Protein AF-A0A8S2DZT8-F1 (afdb_monomer_lite)

InterPro domains:
  IPR007855 RNA-dependent RNA polymerase [PTHR23079] (99-211)
  IPR057596 RDRP, core domain [PF05183] (91-211)

Secondary structure (DSSP, 8-state):
------STTSSSTTS-HHHHHHHHHHHHHTGGGEEE-TT--EEE--GGG--S--S------------------HHHHHHHHHHHHHS-HHHHHHHHHHHHHHHHHHHH-PPPPTTT-EEEEEEE-TT--PPTTEEEEEEEETTEEEEEE--EEEEEE-SS--SGGGSEEEEE---GGGTT--SEEEEP--SSS-HHHHTTT--SSS-EEEE-

Foldseek 3Di:
DDDDDPDPPPPPVPPDPPVVVVVVVVVVVQPVQWDADPVRDTDGDDPVNCPDDDPDDPDDCPDDPDPPPPPPVVVVVVVCVVVVVVDDPVVVVVVVVVVVVVVVVVVPDDDDDPVFKDKAAEDEDPPLPDDPLEKWAWEDDPVDPDIDTDFAWKWKAFPPDDDPQLIDTGGHDDDPVCSVDYRHMYWHPDDPDTVCCSNVHHDRPGGMMMMD

pLDDT: mean 70.55, std 22.96, range [21.34, 97.0]

Structure (mmCIF, N/CA/C/O backbone):
data_AF-A0A8S2DZT8-F1
#
_entry.id   AF-A0A8S2DZT8-F1
#
loop_
_atom_site.group_PDB
_atom_site.id
_atom_site.type_symbol
_atom_site.label_atom_id
_atom_site.label_alt_id
_atom_site.label_comp_id
_atom_site.label_asym_id
_atom_site.label_entity_id
_atom_site.label_seq_id
_atom_site.pdbx_PDB_ins_code
_atom_site.Cartn_x
_atom_site.Cartn_y
_atom_site.Cartn_z
_atom_site.occupancy
_atom_site.B_iso_or_equiv
_atom_site.auth_seq_id
_atom_site.auth_comp_id
_atom_site.auth_asym_id
_atom_site.auth_atom_id
_atom_site.pdbx_PDB_model_num
ATOM 1 N N . MET A 1 1 ? 64.048 16.486 -54.495 1.00 25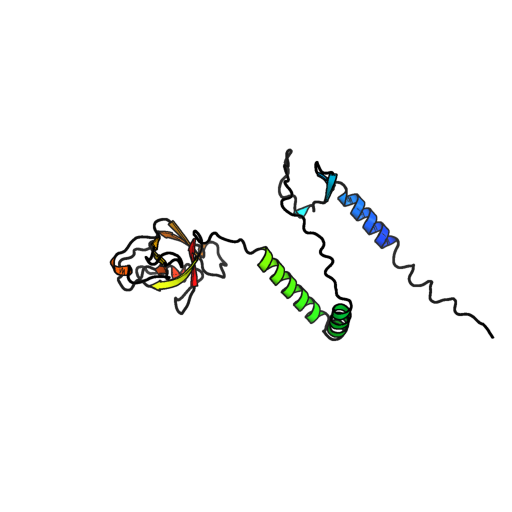.98 1 MET A N 1
ATOM 2 C CA . MET A 1 1 ? 63.543 15.126 -54.764 1.00 25.98 1 MET A CA 1
ATOM 3 C C . MET A 1 1 ? 62.111 15.101 -54.254 1.00 25.98 1 MET A C 1
ATOM 5 O O . MET A 1 1 ? 61.908 15.041 -53.052 1.00 25.98 1 MET A O 1
ATOM 9 N N . THR A 1 2 ? 61.147 15.298 -55.152 1.00 24.16 2 THR A N 1
ATOM 10 C CA . THR A 1 2 ? 59.716 15.389 -54.830 1.00 24.16 2 THR A CA 1
ATOM 11 C C . THR A 1 2 ? 58.997 14.380 -55.716 1.00 24.16 2 THR A C 1
ATOM 13 O O . THR A 1 2 ? 58.930 14.583 -56.922 1.00 24.16 2 THR A O 1
ATOM 16 N N . LEU A 1 3 ? 58.520 13.284 -55.126 1.00 21.34 3 LEU A N 1
ATOM 17 C CA . LEU A 1 3 ? 57.632 12.281 -55.726 1.00 21.34 3 LEU A CA 1
ATOM 18 C C . LEU A 1 3 ? 56.671 11.844 -54.606 1.00 21.34 3 LEU A C 1
ATOM 20 O O . LEU A 1 3 ? 57.117 11.452 -53.534 1.00 21.34 3 LEU A O 1
ATOM 24 N N . CYS A 1 4 ? 55.403 12.251 -54.702 1.00 25.92 4 CYS A N 1
ATOM 25 C CA . CYS A 1 4 ? 54.263 11.465 -55.203 1.00 25.92 4 CYS A CA 1
ATOM 26 C C . CYS A 1 4 ? 53.712 10.452 -54.183 1.00 25.92 4 CYS A C 1
ATOM 28 O O . CYS A 1 4 ? 54.222 9.348 -54.056 1.00 25.92 4 CYS A O 1
ATOM 30 N N . PHE A 1 5 ? 52.603 10.823 -53.535 1.00 24.86 5 PHE A N 1
ATOM 31 C CA . PHE A 1 5 ? 51.614 9.887 -52.993 1.00 24.86 5 PHE A CA 1
ATOM 32 C C . PHE A 1 5 ? 50.216 10.337 -53.447 1.00 24.86 5 PHE A C 1
ATOM 34 O O . PHE A 1 5 ? 49.476 10.990 -52.717 1.00 24.86 5 PHE A O 1
ATOM 41 N N . THR A 1 6 ? 49.867 10.015 -54.692 1.00 36.34 6 THR A N 1
ATOM 42 C CA . THR A 1 6 ? 48.474 9.847 -55.123 1.00 36.34 6 THR A CA 1
ATOM 43 C C . THR A 1 6 ? 48.200 8.352 -55.071 1.00 36.34 6 THR A C 1
ATOM 45 O O . THR A 1 6 ? 48.919 7.632 -55.747 1.00 36.34 6 THR A O 1
ATOM 48 N N . ASP A 1 7 ? 47.262 7.905 -54.221 1.00 31.22 7 ASP A N 1
ATOM 49 C CA . ASP A 1 7 ? 46.384 6.733 -54.470 1.00 31.22 7 ASP A CA 1
ATOM 50 C C . ASP A 1 7 ? 45.495 6.325 -53.274 1.00 31.22 7 ASP A C 1
ATOM 52 O O . ASP A 1 7 ? 44.594 5.505 -53.424 1.00 31.22 7 ASP A O 1
ATOM 56 N N . SER A 1 8 ? 45.623 6.942 -52.096 1.00 32.19 8 SER A N 1
ATOM 57 C CA . SER A 1 8 ? 44.814 6.573 -50.916 1.00 32.19 8 SER A CA 1
ATOM 58 C C . SER A 1 8 ? 43.499 7.353 -50.730 1.00 32.19 8 SER A C 1
ATOM 60 O O . SER A 1 8 ? 42.707 7.007 -49.858 1.00 32.19 8 SER A O 1
ATOM 62 N N . LEU A 1 9 ? 43.202 8.360 -51.564 1.00 31.86 9 LEU A N 1
ATOM 63 C CA . LEU A 1 9 ? 41.979 9.181 -51.446 1.00 31.86 9 LEU A CA 1
ATOM 64 C C . LEU A 1 9 ? 40.778 8.700 -52.286 1.00 31.86 9 LEU A C 1
ATOM 66 O O . LEU A 1 9 ? 39.716 9.310 -52.218 1.00 31.86 9 LEU A O 1
ATOM 70 N N . ARG A 1 10 ? 40.893 7.600 -53.044 1.00 32.50 10 ARG A N 1
ATOM 71 C CA . ARG A 1 10 ? 39.788 7.080 -53.884 1.00 32.50 10 ARG A CA 1
ATOM 72 C C . ARG A 1 10 ? 38.934 5.976 -53.247 1.00 32.50 10 ARG A C 1
ATOM 74 O O . ARG A 1 10 ? 37.922 5.605 -53.827 1.00 32.50 10 ARG A O 1
ATOM 81 N N . ALA A 1 11 ? 39.291 5.470 -52.065 1.00 34.62 11 ALA A N 1
ATOM 82 C CA . ALA A 1 11 ? 38.579 4.352 -51.430 1.00 34.62 11 ALA A CA 1
ATOM 83 C C . ALA A 1 11 ? 37.552 4.763 -50.351 1.00 34.62 11 ALA A C 1
ATOM 85 O O . ALA A 1 11 ? 36.823 3.910 -49.856 1.00 34.62 11 ALA A O 1
ATOM 86 N N . ILE A 1 12 ? 37.475 6.049 -49.979 1.00 34.34 12 ILE A N 1
ATOM 87 C CA . ILE A 1 12 ? 36.516 6.545 -48.967 1.00 34.34 12 ILE A CA 1
ATOM 88 C C . ILE A 1 12 ? 35.232 7.092 -49.620 1.00 34.34 12 ILE A C 1
ATOM 90 O O . ILE A 1 12 ? 34.179 7.122 -48.991 1.00 34.34 12 ILE A O 1
ATOM 94 N N . THR A 1 13 ? 35.273 7.461 -50.902 1.00 37.34 13 THR A N 1
ATOM 95 C CA . THR A 1 13 ? 34.139 8.071 -51.620 1.00 37.34 13 THR A CA 1
ATOM 96 C C . THR A 1 13 ? 33.161 7.076 -52.248 1.00 37.34 13 THR A C 1
ATOM 98 O O . THR A 1 13 ? 32.128 7.490 -52.758 1.00 37.34 13 THR A O 1
ATOM 101 N N . THR A 1 14 ? 33.420 5.770 -52.175 1.00 41.81 14 THR A N 1
ATOM 102 C CA . THR A 1 14 ? 32.516 4.713 -52.675 1.00 41.81 14 THR A CA 1
ATOM 103 C C . THR A 1 14 ? 31.662 4.071 -51.580 1.00 41.81 14 THR A C 1
ATOM 105 O O . THR A 1 14 ? 30.976 3.077 -51.824 1.00 41.81 14 THR A O 1
ATOM 108 N N . ALA A 1 15 ? 31.621 4.661 -50.379 1.00 38.09 15 ALA A N 1
ATOM 109 C CA . ALA A 1 15 ? 30.577 4.386 -49.395 1.00 38.09 15 ALA A CA 1
ATOM 110 C C . ALA A 1 15 ? 29.258 5.079 -49.807 1.00 38.09 15 ALA A C 1
ATOM 112 O O . ALA A 1 15 ? 28.792 6.017 -49.170 1.00 38.09 15 ALA A O 1
ATOM 113 N N . LYS A 1 16 ? 28.687 4.526 -50.885 1.00 49.53 16 LYS A N 1
ATOM 114 C CA . LYS A 1 16 ? 27.264 4.328 -51.186 1.00 49.53 16 LYS A CA 1
ATOM 115 C C . LYS A 1 16 ? 26.383 5.563 -51.397 1.00 49.53 16 LYS A C 1
ATOM 117 O O . LYS A 1 16 ? 25.562 5.915 -50.551 1.00 49.53 16 LYS A O 1
ATOM 122 N N . GLU A 1 17 ? 26.395 6.050 -52.633 1.00 53.09 17 GLU A N 1
ATOM 123 C CA . GLU A 1 17 ? 25.240 6.715 -53.261 1.00 53.09 17 GLU A CA 1
ATOM 124 C C . GLU A 1 17 ? 23.932 5.929 -53.022 1.00 53.09 17 GLU A C 1
ATOM 126 O O . GLU A 1 17 ? 22.906 6.532 -52.745 1.00 53.09 17 GLU A O 1
ATOM 131 N N . ASP A 1 18 ? 23.982 4.592 -52.955 1.00 47.31 18 ASP A N 1
ATOM 132 C CA . ASP A 1 18 ? 22.841 3.733 -52.588 1.00 47.31 18 ASP A CA 1
ATOM 133 C C . ASP A 1 18 ? 22.281 3.967 -51.170 1.00 47.31 18 ASP A C 1
ATOM 135 O O . ASP A 1 18 ? 21.095 3.738 -50.922 1.00 47.31 18 ASP A O 1
ATOM 139 N N . GLU A 1 19 ? 23.111 4.364 -50.197 1.00 48.12 19 GLU A N 1
ATOM 140 C CA . GLU A 1 19 ? 22.639 4.690 -48.843 1.00 48.12 19 GLU A CA 1
ATOM 141 C C . GLU A 1 19 ? 22.051 6.099 -48.784 1.00 48.12 19 GLU A C 1
ATOM 143 O O . GLU A 1 19 ? 21.048 6.297 -48.100 1.00 48.12 19 GLU A O 1
ATOM 148 N N . LEU A 1 20 ? 22.594 7.038 -49.562 1.00 52.03 20 LEU A N 1
ATOM 149 C CA . LEU A 1 20 ? 22.006 8.365 -49.757 1.00 52.03 20 LEU A CA 1
ATOM 150 C C . LEU A 1 20 ? 20.657 8.272 -50.481 1.00 52.03 20 LEU A C 1
ATOM 152 O O . LEU A 1 20 ? 19.684 8.857 -50.015 1.00 52.03 20 LEU A O 1
ATOM 156 N N . GLN A 1 21 ? 20.557 7.437 -51.517 1.00 53.72 21 GLN A N 1
ATOM 157 C CA . GLN A 1 21 ? 19.310 7.162 -52.231 1.00 53.72 21 GLN A CA 1
ATOM 158 C C . GLN A 1 21 ? 18.257 6.553 -51.295 1.00 53.72 21 GLN A C 1
ATOM 160 O O . GLN A 1 21 ? 17.109 6.985 -51.278 1.00 53.72 21 GLN A O 1
ATOM 165 N N . LYS A 1 22 ? 18.654 5.609 -50.427 1.00 53.03 22 LYS A N 1
ATOM 166 C CA . LYS A 1 22 ? 17.765 5.059 -49.388 1.00 53.03 22 LYS A CA 1
ATOM 167 C C . LYS A 1 22 ? 17.331 6.108 -48.373 1.00 53.03 22 LYS A C 1
ATOM 169 O O . LYS A 1 22 ? 16.192 6.056 -47.916 1.00 53.03 22 LYS A O 1
ATOM 174 N N . ILE A 1 23 ? 18.214 7.028 -47.986 1.00 51.72 23 ILE A N 1
ATOM 175 C CA . ILE A 1 23 ? 17.868 8.140 -47.096 1.00 51.72 23 ILE A CA 1
ATOM 176 C C . ILE A 1 23 ? 16.850 9.053 -47.782 1.00 51.72 23 ILE A C 1
ATOM 178 O O . ILE A 1 23 ? 15.857 9.395 -47.144 1.00 51.72 23 ILE A O 1
ATOM 182 N N . ASP A 1 24 ? 17.028 9.375 -49.060 1.00 56.09 24 ASP A N 1
ATOM 183 C CA . ASP A 1 24 ? 16.093 10.199 -49.832 1.00 56.09 24 ASP A CA 1
ATOM 184 C C . ASP A 1 24 ? 14.743 9.505 -50.052 1.00 56.09 24 ASP A C 1
ATOM 186 O O . ASP A 1 24 ? 13.692 10.119 -49.863 1.00 56.09 24 ASP A O 1
ATOM 190 N N . ASP A 1 25 ? 14.736 8.204 -50.338 1.00 58.66 25 ASP A N 1
ATOM 191 C CA . ASP A 1 25 ? 13.517 7.399 -50.457 1.00 58.66 25 ASP A CA 1
ATOM 192 C C . ASP A 1 25 ? 12.759 7.323 -49.128 1.00 58.66 25 ASP A C 1
ATOM 194 O O . ASP A 1 25 ? 11.532 7.460 -49.077 1.00 58.66 25 ASP A O 1
ATOM 198 N N . ILE A 1 26 ? 13.490 7.159 -48.022 1.00 54.25 26 ILE A N 1
ATOM 199 C CA . ILE A 1 26 ? 12.948 7.250 -46.667 1.00 54.25 26 ILE A CA 1
ATOM 200 C C . ILE A 1 26 ? 12.364 8.653 -46.467 1.00 54.25 26 ILE A C 1
ATOM 202 O O . ILE A 1 26 ? 11.184 8.775 -46.141 1.00 54.25 26 ILE A O 1
ATOM 206 N N . GLN A 1 27 ? 13.123 9.721 -46.712 1.00 54.56 27 GLN A N 1
ATOM 207 C CA . GLN A 1 27 ? 12.651 11.097 -46.538 1.00 54.56 27 GLN A CA 1
ATOM 208 C C . GLN A 1 27 ? 11.391 11.401 -47.362 1.00 54.56 27 GLN A C 1
ATOM 210 O O . GLN A 1 27 ? 10.469 12.035 -46.844 1.00 54.56 27 GLN A O 1
ATOM 215 N N . ASN A 1 28 ? 11.305 10.895 -48.592 1.00 59.53 28 ASN A N 1
ATOM 216 C CA . ASN A 1 28 ? 10.132 11.018 -49.452 1.00 59.53 28 ASN A CA 1
ATOM 217 C C . ASN A 1 28 ? 8.938 10.213 -48.919 1.00 59.53 28 ASN A C 1
ATOM 219 O O . ASN A 1 28 ? 7.822 10.733 -48.876 1.00 59.53 28 ASN A O 1
ATOM 223 N N . LYS A 1 29 ? 9.159 8.994 -48.408 1.00 58.66 29 LYS A N 1
ATOM 224 C CA . LYS A 1 29 ? 8.120 8.162 -47.773 1.00 58.66 29 LYS A CA 1
ATOM 225 C C . LYS A 1 29 ? 7.507 8.819 -46.532 1.00 58.66 29 LYS A C 1
ATOM 227 O O . LYS A 1 29 ? 6.314 8.647 -46.275 1.00 58.66 29 LYS A O 1
ATOM 232 N N . TRP A 1 30 ? 8.300 9.569 -45.765 1.00 47.62 30 TRP A N 1
ATOM 233 C CA . TRP A 1 30 ? 7.844 10.229 -44.536 1.00 47.62 30 TRP A CA 1
ATOM 234 C C . TRP A 1 30 ? 7.263 11.638 -44.750 1.00 47.62 30 TRP A C 1
ATOM 236 O O . TRP A 1 30 ? 6.783 12.226 -43.781 1.00 47.62 30 TRP A O 1
ATOM 246 N N . ARG A 1 31 ? 7.234 12.175 -45.984 1.00 58.16 31 ARG A N 1
ATOM 247 C CA . ARG A 1 31 ? 6.651 13.507 -46.272 1.00 58.16 31 ARG A CA 1
ATOM 248 C C . ARG A 1 31 ? 5.190 13.635 -45.844 1.00 58.16 31 ARG A C 1
ATOM 250 O O . ARG A 1 31 ? 4.818 14.674 -45.319 1.00 58.16 31 ARG A O 1
ATOM 257 N N . LYS A 1 32 ? 4.392 12.574 -45.994 1.00 52.97 32 LYS A N 1
ATOM 258 C CA . LYS A 1 32 ? 2.970 12.546 -45.596 1.00 52.97 32 LYS A CA 1
ATOM 259 C C . LYS A 1 32 ? 2.717 12.643 -44.084 1.00 52.97 32 LYS A C 1
ATOM 261 O O . LYS A 1 32 ? 1.568 12.719 -43.675 1.00 52.97 32 LYS A O 1
ATOM 266 N N . TYR A 1 33 ? 3.769 12.594 -43.265 1.00 52.66 33 TYR A N 1
ATOM 267 C CA . TYR A 1 33 ? 3.682 12.713 -41.807 1.00 52.66 33 TYR A CA 1
ATOM 268 C C . TYR A 1 33 ? 4.350 13.986 -41.278 1.00 52.66 33 TYR A C 1
ATOM 270 O O . TYR A 1 33 ? 4.666 14.061 -40.089 1.00 52.66 33 TYR A O 1
ATOM 278 N N . ARG A 1 34 ? 4.626 14.952 -42.164 1.00 56.12 34 ARG A N 1
ATOM 279 C CA . ARG A 1 34 ? 5.077 16.291 -41.790 1.00 56.12 34 ARG A CA 1
ATOM 280 C C . ARG A 1 34 ? 3.899 17.244 -41.858 1.00 56.12 34 ARG A C 1
ATOM 282 O O . ARG A 1 34 ? 3.311 17.409 -42.922 1.00 56.12 34 ARG A O 1
ATOM 289 N N . PHE A 1 35 ? 3.615 17.887 -40.740 1.00 61.34 35 PHE A N 1
ATOM 290 C CA . PHE A 1 35 ? 2.619 18.941 -40.640 1.00 61.34 35 PHE A CA 1
ATOM 291 C C . PHE A 1 35 ? 3.303 20.187 -40.093 1.00 61.34 35 PHE A C 1
ATOM 293 O O . PHE A 1 35 ? 4.275 20.090 -39.341 1.00 61.34 35 PHE A O 1
ATOM 300 N N . THR A 1 36 ? 2.840 21.352 -40.516 1.00 54.81 36 THR A N 1
ATOM 301 C CA . THR A 1 36 ? 3.247 22.627 -39.931 1.00 54.81 36 THR A CA 1
ATOM 302 C C . THR A 1 36 ? 2.164 23.064 -38.970 1.00 54.81 36 THR A C 1
ATOM 304 O O . THR A 1 36 ? 1.007 23.144 -39.373 1.00 54.81 36 THR A O 1
ATOM 307 N N . ASP A 1 37 ? 2.551 23.313 -37.725 1.00 57.22 37 ASP A N 1
ATOM 308 C CA . ASP A 1 37 ? 1.687 23.971 -36.745 1.00 57.22 37 ASP A CA 1
ATOM 309 C C . ASP A 1 37 ? 1.387 25.423 -37.170 1.00 57.22 37 ASP A C 1
ATOM 311 O O . ASP A 1 37 ? 2.081 25.967 -38.038 1.00 57.22 37 ASP A O 1
ATOM 315 N N . ASP A 1 38 ? 0.416 26.075 -36.531 1.00 51.22 38 ASP A N 1
ATOM 316 C CA . ASP A 1 38 ? 0.035 27.473 -36.791 1.00 51.22 38 ASP A CA 1
ATOM 317 C C . ASP A 1 38 ? 1.219 28.446 -36.609 1.00 51.22 38 ASP A C 1
ATOM 319 O O . ASP A 1 38 ? 1.315 29.474 -37.281 1.00 51.22 38 ASP A O 1
ATOM 323 N N . ASN A 1 39 ? 2.198 28.066 -35.780 1.00 54.59 39 ASN A N 1
ATOM 324 C CA . ASN A 1 39 ? 3.467 28.775 -35.572 1.00 54.59 39 ASN A CA 1
ATOM 325 C C . ASN A 1 39 ? 4.591 28.372 -36.561 1.00 54.59 39 ASN A C 1
ATOM 327 O O . ASN A 1 39 ? 5.765 28.652 -36.324 1.00 54.59 39 ASN A O 1
ATOM 331 N N . GLN A 1 40 ? 4.259 27.689 -37.664 1.00 55.12 40 GLN A N 1
ATOM 332 C CA . GLN A 1 40 ? 5.173 27.206 -38.717 1.00 55.12 40 GLN A CA 1
ATOM 333 C C . GLN A 1 40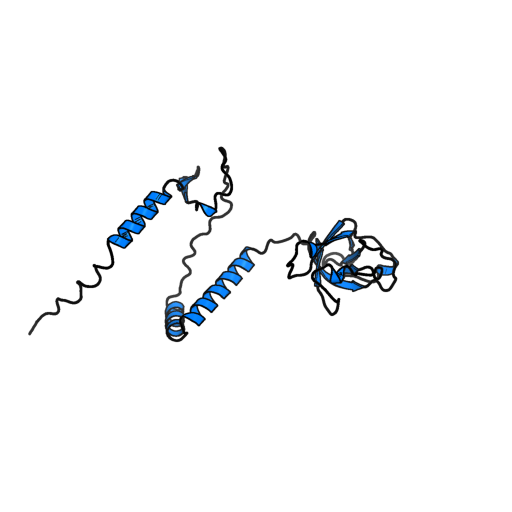 ? 6.269 26.225 -38.259 1.00 55.12 40 GLN A C 1
ATOM 335 O O . GLN A 1 40 ? 7.260 26.000 -38.962 1.00 55.12 40 GLN A O 1
ATOM 340 N N . HIS A 1 41 ? 6.105 25.580 -37.105 1.00 53.44 41 HIS A N 1
ATOM 341 C CA . HIS A 1 41 ? 7.021 24.532 -36.669 1.00 53.44 41 HIS A CA 1
ATOM 342 C C . HIS A 1 41 ? 6.770 23.234 -37.441 1.00 53.44 41 HIS A C 1
ATOM 344 O O . HIS A 1 41 ? 5.645 22.746 -37.516 1.00 53.44 41 HIS A O 1
ATOM 350 N N . LEU A 1 42 ? 7.833 22.662 -38.016 1.00 51.94 42 LEU A N 1
ATOM 351 C CA . LEU A 1 42 ? 7.758 21.411 -38.766 1.00 51.94 42 LEU A CA 1
ATOM 352 C C . LEU A 1 42 ? 7.666 20.223 -37.794 1.00 51.94 42 LEU A C 1
ATOM 354 O O . LEU A 1 42 ? 8.662 19.820 -37.191 1.00 51.94 42 LEU A O 1
ATOM 358 N N . ILE A 1 43 ? 6.476 19.645 -37.661 1.00 57.59 43 ILE A N 1
ATOM 359 C CA . ILE A 1 43 ? 6.197 18.497 -36.799 1.00 57.59 43 ILE A CA 1
ATOM 360 C C . ILE A 1 43 ? 6.223 17.229 -37.651 1.00 57.59 43 ILE A C 1
ATOM 362 O O . ILE A 1 43 ? 5.463 17.095 -38.607 1.00 57.59 43 ILE A O 1
ATOM 366 N N . GLN A 1 44 ? 7.096 16.279 -37.305 1.00 60.16 44 GLN A N 1
ATOM 367 C CA . GLN A 1 44 ? 7.169 14.972 -37.963 1.00 60.16 44 GLN A CA 1
ATOM 368 C C . GLN A 1 44 ? 6.662 13.867 -37.029 1.00 60.16 44 GLN A C 1
ATOM 370 O O . GLN A 1 44 ? 7.293 13.567 -36.015 1.00 60.16 44 GLN A O 1
ATOM 375 N N . VAL A 1 45 ? 5.561 13.214 -37.402 1.00 55.56 45 VAL A N 1
ATOM 376 C CA . VAL A 1 45 ? 4.948 12.125 -36.623 1.00 55.56 45 VAL A CA 1
ATOM 377 C C . VAL A 1 45 ? 5.396 10.762 -37.166 1.00 55.56 45 VAL A C 1
ATOM 379 O O . VAL A 1 45 ? 5.486 10.555 -38.376 1.00 55.56 45 VAL A O 1
ATOM 382 N N . ARG A 1 46 ? 5.703 9.791 -36.293 1.00 50.34 46 ARG A N 1
ATOM 383 C CA . ARG A 1 46 ? 5.959 8.402 -36.725 1.00 50.34 46 ARG A CA 1
ATOM 384 C C . ARG A 1 46 ? 4.644 7.643 -36.865 1.00 50.34 46 ARG A C 1
ATOM 386 O O . ARG A 1 46 ? 3.758 7.788 -36.036 1.00 50.34 46 ARG A O 1
ATOM 393 N N . GLN A 1 47 ? 4.551 6.739 -37.838 1.00 50.12 47 GLN A N 1
ATOM 394 C CA . GLN A 1 47 ? 3.338 5.952 -38.096 1.00 50.12 47 GLN A CA 1
ATOM 395 C C . GLN A 1 47 ? 2.852 5.170 -36.859 1.00 50.12 47 GLN A C 1
ATOM 397 O O . GLN A 1 47 ? 1.656 5.062 -36.640 1.00 50.12 47 GLN A O 1
ATOM 402 N N . SER A 1 48 ? 3.762 4.698 -36.001 1.00 50.12 48 SER A N 1
ATOM 403 C CA . SER A 1 48 ? 3.421 4.010 -34.746 1.00 50.12 48 SER A CA 1
ATOM 404 C C . SER A 1 48 ? 2.838 4.920 -33.653 1.00 50.12 48 SER A C 1
ATOM 406 O O . SER A 1 48 ? 2.369 4.421 -32.636 1.00 50.12 48 SER A O 1
ATOM 408 N N . GLN A 1 49 ? 2.939 6.244 -33.804 1.00 51.56 49 GLN A N 1
ATOM 409 C CA . GLN A 1 49 ? 2.367 7.230 -32.879 1.00 51.56 49 GLN A CA 1
ATOM 410 C C . GLN A 1 49 ? 0.932 7.612 -33.263 1.00 51.56 49 GLN A C 1
ATOM 412 O O . GLN A 1 49 ? 0.221 8.180 -32.438 1.00 51.56 49 GLN A O 1
ATOM 417 N N . VAL A 1 50 ? 0.489 7.262 -34.475 1.00 57.44 50 VAL A N 1
ATOM 418 C CA . VAL A 1 50 ? -0.897 7.432 -34.918 1.00 57.44 50 VAL A CA 1
ATOM 419 C C . VAL A 1 50 ? -1.711 6.276 -34.345 1.00 57.44 50 VAL A C 1
ATOM 421 O O . VAL A 1 50 ? -1.674 5.161 -34.858 1.00 57.44 50 VAL A O 1
ATOM 424 N N . LYS A 1 51 ? -2.385 6.523 -33.218 1.00 48.28 51 LYS A N 1
ATOM 425 C CA . LYS A 1 51 ? -3.184 5.503 -32.519 1.00 48.28 51 LYS A CA 1
ATOM 426 C C . LYS A 1 51 ? -4.632 5.417 -33.018 1.00 48.28 51 LYS A C 1
ATOM 428 O O . LYS A 1 51 ? -5.270 4.397 -32.791 1.00 48.28 51 LYS A O 1
ATOM 433 N N . PHE A 1 52 ? -5.140 6.459 -33.677 1.00 45.06 52 PHE A N 1
ATOM 434 C CA . PHE A 1 52 ? -6.496 6.534 -34.230 1.00 45.06 52 PHE A CA 1
ATOM 435 C C . PHE A 1 52 ? -6.558 7.563 -35.371 1.00 45.06 52 PHE A C 1
ATOM 437 O O . PHE A 1 52 ? -5.787 8.526 -35.369 1.00 45.06 52 PHE A O 1
ATOM 444 N N . GLU A 1 53 ? -7.464 7.359 -36.331 1.00 50.00 53 GLU A N 1
ATOM 445 C CA . GLU A 1 53 ? -7.752 8.283 -37.440 1.00 50.00 53 GLU A CA 1
ATOM 446 C C . GLU A 1 53 ? -8.877 9.252 -37.025 1.00 50.00 53 GLU A C 1
ATOM 448 O O . GLU A 1 53 ? -9.953 8.817 -36.624 1.00 50.00 53 GLU A O 1
ATOM 453 N N . SER A 1 54 ? -8.622 10.561 -37.075 1.00 44.28 54 SER A N 1
ATOM 454 C CA . SER A 1 54 ? -9.568 11.635 -36.732 1.00 44.28 54 SER A CA 1
ATOM 455 C C . SER A 1 54 ? -9.501 12.743 -37.786 1.00 44.28 54 SER A C 1
ATOM 457 O O . SER A 1 54 ? -8.447 12.987 -38.367 1.00 44.28 54 SER A O 1
ATOM 459 N N . THR A 1 55 ? -10.617 13.428 -38.042 1.00 40.12 55 THR A N 1
ATOM 460 C CA . THR A 1 55 ? -10.673 14.601 -38.938 1.00 40.12 55 THR A CA 1
ATOM 461 C C . THR A 1 55 ? -10.265 15.903 -38.248 1.00 40.12 55 THR A C 1
ATOM 463 O O . THR A 1 55 ? -9.999 16.883 -38.935 1.00 40.12 55 THR A O 1
ATOM 466 N N . HIS A 1 56 ? -10.199 15.911 -36.913 1.00 39.53 56 HIS A N 1
ATOM 467 C CA . HIS A 1 56 ? -9.786 17.051 -36.097 1.00 39.53 56 HIS A CA 1
ATOM 468 C C . HIS A 1 56 ? -8.704 16.587 -35.118 1.00 39.53 56 HIS A C 1
ATOM 470 O O . HIS A 1 56 ? -8.950 15.732 -34.261 1.00 39.53 56 HIS A O 1
ATOM 476 N N . TYR A 1 57 ? -7.495 17.119 -35.276 1.00 43.88 57 TYR A N 1
ATOM 477 C CA . TYR A 1 57 ? -6.408 16.955 -34.318 1.00 43.88 57 TYR A CA 1
ATOM 478 C C . TYR A 1 57 ? -6.017 18.344 -33.823 1.00 43.88 57 TYR A C 1
ATOM 480 O O . TYR A 1 57 ? -5.221 19.013 -34.473 1.00 43.88 57 TYR A O 1
ATOM 488 N N . ASP A 1 58 ? -6.537 18.751 -32.668 1.00 39.88 58 ASP A N 1
ATOM 489 C CA . ASP A 1 58 ? -5.919 19.834 -31.905 1.00 39.88 58 ASP A CA 1
ATOM 490 C C . ASP A 1 58 ? -4.768 19.211 -31.107 1.00 39.88 58 ASP A C 1
ATOM 492 O O . ASP A 1 58 ? -4.954 18.590 -30.058 1.00 39.88 58 ASP A O 1
ATOM 496 N N . LEU A 1 59 ? -3.570 19.257 -31.690 1.00 45.41 59 LEU A N 1
ATOM 497 C CA . LEU A 1 59 ? -2.334 18.786 -31.072 1.00 45.41 59 LEU A CA 1
ATOM 498 C C . LEU A 1 59 ? -1.610 19.980 -30.454 1.00 45.41 59 LEU A C 1
ATOM 500 O O . LEU A 1 59 ? -0.796 20.625 -31.104 1.00 45.41 59 LEU A O 1
ATOM 504 N N . GLU A 1 60 ? -1.873 20.245 -29.178 1.00 39.56 60 GLU A N 1
ATOM 505 C CA . GLU A 1 60 ? -1.093 21.223 -28.425 1.00 39.56 60 GLU A CA 1
ATOM 506 C C . GLU A 1 60 ? 0.260 20.606 -28.037 1.00 39.56 60 GLU A C 1
ATOM 508 O O . GLU A 1 60 ? 0.347 19.638 -27.268 1.00 39.56 60 GLU A O 1
ATOM 513 N N . VAL A 1 61 ? 1.347 21.130 -28.608 1.00 45.72 61 VAL A N 1
ATOM 514 C CA . VAL A 1 61 ? 2.703 20.687 -28.268 1.00 45.72 61 VAL A CA 1
ATOM 515 C C . VAL A 1 61 ? 3.099 21.283 -26.917 1.00 45.72 61 VAL A C 1
ATOM 517 O O . VAL A 1 61 ? 3.684 22.358 -26.844 1.00 45.72 61 VAL A O 1
ATOM 520 N N . ASN A 1 62 ? 2.797 20.557 -25.837 1.00 38.94 62 ASN A N 1
ATOM 521 C CA . ASN A 1 62 ? 3.113 20.981 -24.466 1.00 38.94 62 ASN A CA 1
ATOM 522 C C . ASN A 1 62 ? 4.620 21.093 -24.178 1.00 38.94 62 ASN A C 1
ATOM 524 O O . ASN A 1 62 ? 5.026 21.863 -23.311 1.00 38.94 62 ASN A O 1
ATOM 528 N N . ASP A 1 63 ? 5.457 20.316 -24.872 1.00 35.84 63 ASP A N 1
ATOM 529 C CA . ASP A 1 63 ? 6.911 20.410 -24.752 1.00 35.84 63 ASP A CA 1
ATOM 530 C C . ASP A 1 63 ? 7.593 19.815 -25.991 1.00 35.84 63 ASP A C 1
ATOM 532 O O . ASP A 1 63 ? 7.151 18.808 -26.554 1.00 35.84 63 ASP A O 1
ATOM 536 N N . PHE A 1 64 ? 8.709 20.409 -26.403 1.00 42.41 64 PHE A N 1
ATOM 537 C CA . PHE A 1 64 ? 9.567 19.845 -27.435 1.00 42.41 64 PHE A CA 1
ATOM 538 C C . PHE A 1 64 ? 10.759 19.202 -26.744 1.00 42.41 64 PHE A C 1
ATOM 540 O O . PHE A 1 64 ? 11.513 19.862 -26.028 1.00 42.41 64 PHE A O 1
ATOM 547 N N . SER A 1 65 ? 11.027 17.928 -27.032 1.00 33.88 65 SER A N 1
ATOM 548 C CA . SER A 1 65 ? 12.330 17.357 -26.709 1.00 33.88 65 SER A CA 1
ATOM 549 C C . SER A 1 65 ? 13.387 18.062 -27.561 1.00 33.88 65 SER A C 1
ATOM 551 O O . SER A 1 65 ? 13.663 17.639 -28.686 1.00 33.88 65 SER A O 1
ATOM 553 N N . LYS A 1 66 ? 13.967 19.153 -27.045 1.00 34.38 66 LYS A N 1
ATOM 554 C CA . LYS A 1 66 ? 15.146 19.779 -27.644 1.00 34.38 66 LYS A CA 1
ATOM 555 C C . LYS A 1 66 ? 16.181 18.666 -27.819 1.00 34.38 66 LYS A C 1
ATOM 557 O O . LYS A 1 66 ? 16.429 17.940 -26.847 1.00 34.38 66 LYS A O 1
ATOM 562 N N . PRO A 1 67 ? 16.781 18.481 -29.009 1.00 33.06 67 PRO A N 1
ATOM 563 C CA . PRO A 1 67 ? 17.983 17.681 -29.102 1.00 33.06 67 PRO A CA 1
ATOM 564 C C . PRO A 1 67 ? 19.012 18.416 -28.254 1.00 33.06 67 PRO A C 1
ATOM 566 O O . PRO A 1 67 ? 19.639 19.378 -28.688 1.00 33.06 67 PRO A O 1
ATOM 569 N N . TYR A 1 68 ? 19.131 18.011 -26.993 1.00 30.95 68 TYR A N 1
ATOM 570 C CA . TYR A 1 68 ? 20.279 18.384 -26.210 1.00 30.95 68 TYR A CA 1
ATOM 571 C C . TYR A 1 68 ? 21.425 17.732 -26.968 1.00 30.95 68 TYR A C 1
ATOM 573 O O . TYR A 1 68 ? 21.565 16.505 -26.962 1.00 30.95 68 TYR A O 1
ATOM 581 N N . MET A 1 69 ? 22.193 18.556 -27.684 1.00 30.91 69 MET A N 1
ATOM 582 C CA . MET A 1 69 ? 23.589 18.274 -27.954 1.00 30.91 69 MET A CA 1
ATOM 583 C C . MET A 1 69 ? 24.184 18.098 -26.569 1.00 30.91 69 MET A C 1
ATOM 585 O O . MET A 1 69 ? 24.660 19.047 -25.950 1.00 30.91 69 MET A O 1
ATOM 589 N N . ALA A 1 70 ? 24.049 16.887 -26.026 1.00 35.72 70 ALA A N 1
ATOM 590 C CA . ALA A 1 70 ? 24.913 16.430 -24.982 1.00 35.72 70 ALA A CA 1
ATOM 591 C C . ALA A 1 70 ? 26.282 16.674 -25.585 1.00 35.72 70 ALA A C 1
ATOM 593 O O . ALA A 1 70 ? 26.694 15.985 -26.518 1.00 35.72 70 ALA A O 1
ATOM 594 N N . PHE A 1 71 ? 26.907 17.750 -25.114 1.00 36.12 71 PHE A N 1
ATOM 595 C CA . PHE A 1 71 ? 28.332 17.854 -24.977 1.00 36.12 71 PHE A CA 1
ATOM 596 C C . PHE A 1 71 ? 28.764 16.495 -24.418 1.00 36.12 71 PHE A C 1
ATOM 598 O O . PHE A 1 71 ? 28.840 16.266 -23.214 1.00 36.12 71 PHE A O 1
ATOM 605 N N . LEU A 1 72 ? 29.024 15.561 -25.329 1.00 35.94 72 LEU A N 1
ATOM 606 C CA . LEU A 1 72 ? 30.251 14.811 -25.313 1.00 35.94 72 LEU A CA 1
ATOM 607 C C . LEU A 1 72 ? 31.310 15.902 -25.225 1.00 35.94 72 LEU A C 1
ATOM 609 O O . LEU A 1 72 ? 31.775 16.433 -26.231 1.00 35.94 72 LEU A O 1
ATOM 613 N N . SER A 1 73 ? 31.604 16.335 -23.996 1.00 34.25 73 SER A N 1
ATOM 614 C CA . SER A 1 73 ? 32.880 16.960 -23.731 1.00 34.25 73 SER A CA 1
ATOM 615 C C . SER A 1 73 ? 33.882 16.025 -24.397 1.00 34.25 73 SER A C 1
ATOM 617 O O . SER A 1 73 ? 33.875 14.819 -24.136 1.00 34.25 73 SER A O 1
ATOM 619 N N . LEU A 1 74 ? 34.673 16.543 -25.336 1.00 45.09 74 LEU A N 1
ATOM 620 C CA . LEU A 1 74 ? 35.635 15.736 -26.093 1.00 45.09 74 LEU A CA 1
ATOM 621 C C . LEU A 1 74 ? 36.558 14.908 -25.168 1.00 45.09 74 LEU A C 1
ATOM 623 O O . LEU A 1 74 ? 37.144 13.923 -25.602 1.00 45.09 74 LEU A O 1
ATOM 627 N N . GLN A 1 75 ? 36.638 15.263 -23.881 1.00 42.62 75 GLN A N 1
ATOM 628 C CA . GLN A 1 75 ? 37.311 14.502 -22.829 1.00 42.62 75 GLN A CA 1
ATOM 629 C C . GLN A 1 75 ? 36.593 13.193 -22.437 1.00 42.62 75 GLN A C 1
ATOM 631 O O . GLN A 1 75 ? 37.255 12.174 -22.246 1.00 42.62 75 GLN A O 1
ATOM 636 N N . ASN A 1 76 ? 35.257 13.167 -22.376 1.00 41.69 76 ASN A N 1
ATOM 637 C CA . ASN A 1 76 ? 34.496 11.950 -22.070 1.00 41.69 76 ASN A CA 1
ATOM 638 C C . ASN A 1 76 ? 34.402 11.005 -23.265 1.00 41.69 76 ASN A C 1
ATOM 640 O O . ASN A 1 76 ? 34.291 9.800 -23.074 1.00 41.69 76 ASN A O 1
ATOM 644 N N . ASP A 1 77 ? 34.480 11.529 -24.487 1.00 46.66 77 ASP A N 1
ATOM 645 C CA . ASP A 1 77 ? 34.406 10.719 -25.699 1.00 46.66 77 ASP A CA 1
ATOM 646 C C . ASP A 1 77 ? 35.699 9.913 -25.916 1.00 46.66 77 ASP A C 1
ATOM 648 O O . ASP A 1 77 ? 35.646 8.760 -26.326 1.00 46.66 77 ASP A O 1
ATOM 652 N N . ALA A 1 78 ? 36.865 10.448 -25.537 1.00 46.47 78 ALA A N 1
ATOM 653 C CA . ALA A 1 78 ? 38.110 9.678 -25.502 1.00 46.47 78 ALA A CA 1
ATOM 654 C C . ALA A 1 78 ? 38.086 8.586 -24.419 1.00 46.47 78 ALA A C 1
ATOM 656 O O . ALA A 1 78 ? 38.525 7.466 -24.676 1.00 46.47 78 ALA A O 1
ATOM 657 N N . CYS A 1 79 ? 37.531 8.875 -23.236 1.00 43.56 79 CYS A N 1
ATOM 658 C CA . CYS A 1 79 ? 37.379 7.908 -22.143 1.00 43.56 79 CYS A CA 1
ATOM 659 C C . CYS A 1 79 ? 36.356 6.806 -22.482 1.00 43.56 79 CYS A C 1
ATOM 661 O O . CYS A 1 79 ? 36.638 5.623 -22.313 1.00 43.56 79 CYS A O 1
ATOM 663 N N . LEU A 1 80 ? 35.202 7.160 -23.059 1.00 47.59 80 LEU A N 1
ATOM 664 C CA . LEU A 1 80 ? 34.208 6.203 -23.553 1.00 47.59 80 LEU A CA 1
ATOM 665 C C . LEU A 1 80 ? 34.730 5.415 -24.756 1.00 47.59 80 LEU A C 1
ATOM 667 O O . LEU A 1 80 ? 34.511 4.216 -24.812 1.00 47.59 80 LEU A O 1
ATOM 671 N N . ARG A 1 81 ? 35.468 6.017 -25.696 1.00 47.81 81 ARG A N 1
ATOM 672 C CA . ARG A 1 81 ? 36.053 5.283 -26.837 1.00 47.81 81 ARG A CA 1
ATOM 673 C C . ARG A 1 81 ? 37.185 4.349 -26.415 1.00 47.81 81 ARG A C 1
ATOM 675 O O . ARG A 1 81 ? 37.249 3.236 -26.925 1.00 47.81 81 ARG A O 1
ATOM 682 N N . SER A 1 82 ? 38.033 4.753 -25.469 1.00 46.44 82 SER A N 1
ATOM 683 C CA . SER A 1 82 ? 39.097 3.890 -24.930 1.00 46.44 82 SER A CA 1
ATOM 684 C C . SER A 1 82 ? 38.543 2.758 -24.059 1.00 46.44 82 SER A C 1
ATOM 686 O O . SER A 1 82 ? 39.010 1.627 -24.172 1.00 46.44 82 SER A O 1
ATOM 688 N N . THR A 1 83 ? 37.485 2.998 -23.278 1.00 47.16 83 THR A N 1
ATOM 689 C CA . THR A 1 83 ? 36.802 1.939 -22.509 1.00 47.16 83 THR A CA 1
ATOM 690 C C . THR A 1 83 ? 35.920 1.039 -23.380 1.00 47.16 83 THR A C 1
ATOM 692 O O . THR A 1 83 ? 35.921 -0.174 -23.190 1.00 47.16 83 THR A O 1
ATOM 695 N N . MET A 1 84 ? 35.225 1.573 -24.391 1.00 50.28 84 MET A N 1
ATOM 696 C CA . MET A 1 84 ? 34.405 0.788 -25.331 1.00 50.28 84 MET A CA 1
ATOM 697 C C . MET A 1 84 ? 35.229 -0.015 -26.345 1.00 50.28 84 MET A C 1
ATOM 699 O O . MET A 1 84 ? 34.710 -0.980 -26.899 1.00 50.28 84 MET A O 1
ATOM 703 N N . ALA A 1 85 ? 36.499 0.338 -26.577 1.00 51.56 85 ALA A N 1
ATOM 704 C CA . ALA A 1 85 ? 37.433 -0.502 -27.330 1.00 51.56 85 ALA A CA 1
ATOM 705 C C . ALA A 1 85 ? 37.915 -1.726 -26.520 1.00 51.56 85 ALA A C 1
ATOM 707 O O . ALA A 1 85 ? 38.265 -2.746 -27.111 1.00 51.56 85 ALA A O 1
ATOM 708 N N . LEU A 1 86 ? 37.913 -1.634 -25.183 1.00 53.66 86 LEU A N 1
ATOM 709 C CA . LEU A 1 86 ? 38.332 -2.698 -24.257 1.00 53.66 86 LEU A CA 1
ATOM 710 C C . LEU A 1 86 ? 37.170 -3.592 -23.790 1.00 53.66 86 LEU A C 1
ATOM 712 O O . LEU A 1 86 ? 37.366 -4.783 -23.552 1.00 53.66 86 LEU A O 1
ATOM 716 N N . LEU A 1 87 ? 35.958 -3.045 -23.681 1.00 52.72 87 LEU A N 1
ATOM 717 C CA . LEU A 1 87 ? 34.747 -3.795 -23.343 1.00 52.72 87 LEU A CA 1
ATOM 718 C C . LEU A 1 87 ? 34.274 -4.593 -24.560 1.00 52.72 87 LEU A C 1
ATOM 720 O O . LEU A 1 87 ? 34.052 -4.048 -25.643 1.00 52.72 87 LEU A O 1
ATOM 724 N N . LYS A 1 88 ? 34.061 -5.903 -24.390 1.00 59.53 88 LYS A N 1
ATOM 725 C CA . LYS A 1 88 ? 33.509 -6.742 -25.463 1.00 59.53 88 LYS A CA 1
ATOM 726 C C . LYS A 1 88 ? 32.189 -6.111 -25.916 1.00 59.53 88 LYS A C 1
ATOM 728 O O . LYS A 1 88 ? 31.380 -5.716 -25.082 1.00 59.53 88 LYS A O 1
ATOM 733 N N . ARG A 1 89 ? 31.908 -6.076 -27.228 1.00 61.97 89 ARG A N 1
ATOM 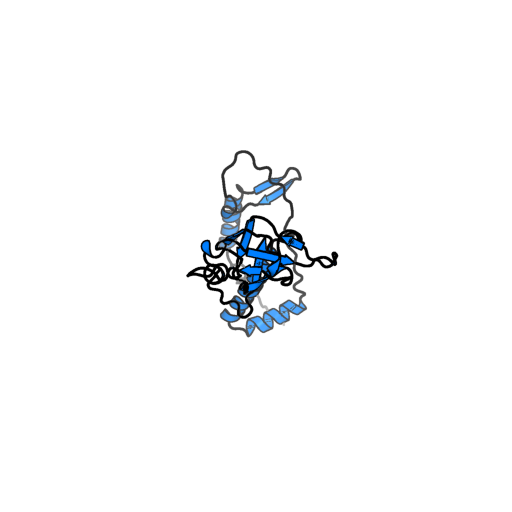734 C CA . ARG A 1 89 ? 30.685 -5.488 -27.839 1.00 61.97 89 ARG A CA 1
ATOM 735 C C . ARG A 1 89 ? 29.376 -5.815 -27.090 1.00 61.97 89 ARG A C 1
ATOM 737 O O . ARG A 1 89 ? 28.433 -5.032 -27.122 1.00 61.97 89 ARG A O 1
ATOM 744 N N . ARG A 1 90 ? 29.314 -6.961 -26.400 1.00 60.66 90 ARG A N 1
ATOM 745 C CA . ARG A 1 90 ? 28.181 -7.395 -25.563 1.00 60.66 90 ARG A CA 1
ATOM 746 C C . ARG A 1 90 ? 28.009 -6.573 -24.276 1.00 60.66 90 ARG A C 1
ATOM 748 O O . ARG A 1 90 ? 26.877 -6.263 -23.920 1.00 60.66 90 ARG A O 1
ATOM 755 N N . GLU A 1 91 ? 29.094 -6.204 -23.604 1.00 69.44 91 GLU A N 1
ATOM 756 C CA . GLU A 1 91 ? 29.080 -5.450 -22.341 1.00 69.44 91 GLU A CA 1
ATOM 757 C C . GLU A 1 91 ? 28.696 -3.985 -22.586 1.00 69.44 91 GLU A C 1
ATOM 759 O O . GLU A 1 91 ? 27.816 -3.456 -21.908 1.00 69.44 91 GLU A O 1
ATOM 764 N N . ALA A 1 92 ? 29.237 -3.377 -23.647 1.00 67.50 92 ALA A N 1
ATOM 765 C CA . ALA A 1 92 ? 28.870 -2.029 -24.086 1.00 67.50 92 ALA A CA 1
ATOM 766 C C . ALA A 1 92 ? 27.364 -1.895 -24.403 1.00 67.50 92 ALA A C 1
ATOM 768 O O . ALA A 1 92 ? 26.703 -0.949 -23.971 1.00 67.50 92 ALA A O 1
ATOM 769 N N . ILE A 1 93 ? 26.787 -2.877 -25.108 1.00 76.00 93 ILE A N 1
ATOM 770 C CA . ILE A 1 93 ? 25.346 -2.904 -25.413 1.00 76.00 93 ILE A CA 1
ATOM 771 C C . ILE A 1 93 ? 24.508 -3.075 -24.135 1.00 76.00 93 ILE A C 1
ATOM 773 O O . ILE A 1 93 ? 23.430 -2.487 -24.029 1.00 76.00 93 ILE A O 1
ATOM 777 N N . SER A 1 94 ? 24.979 -3.866 -23.166 1.00 75.06 94 SER A N 1
ATOM 778 C CA . SER A 1 94 ? 24.292 -4.053 -21.880 1.00 75.06 94 SER A CA 1
ATOM 779 C C . SER A 1 94 ? 24.191 -2.741 -21.097 1.00 75.06 94 SER A C 1
ATOM 781 O O . SER A 1 94 ? 23.100 -2.364 -20.664 1.00 75.06 94 SER A O 1
ATOM 783 N N . LEU A 1 95 ? 25.299 -2.000 -21.002 1.00 79.56 95 LEU A N 1
ATOM 784 C CA . LEU A 1 95 ? 25.361 -0.707 -20.314 1.00 79.56 95 LEU A CA 1
ATOM 785 C C . LEU A 1 95 ? 24.467 0.347 -20.984 1.00 79.56 95 LEU A C 1
ATOM 787 O O . LEU A 1 95 ? 23.705 1.047 -20.314 1.00 79.56 95 LEU A O 1
ATOM 791 N N . LEU A 1 96 ? 24.478 0.421 -22.318 1.00 80.69 96 LEU A N 1
ATOM 792 C CA . LEU A 1 96 ? 23.573 1.296 -23.075 1.00 80.69 96 LEU A CA 1
ATOM 793 C C . LEU A 1 96 ? 22.096 0.961 -22.823 1.00 80.69 96 LEU A C 1
ATOM 795 O O . LEU A 1 96 ? 21.272 1.857 -22.652 1.00 80.69 96 LEU A O 1
ATOM 799 N N . ARG A 1 97 ? 21.744 -0.328 -22.756 1.00 80.00 97 ARG A N 1
ATOM 800 C CA . ARG A 1 97 ? 20.373 -0.752 -22.434 1.00 80.00 97 ARG A CA 1
ATOM 801 C C . ARG A 1 97 ? 19.972 -0.367 -21.013 1.00 80.00 97 ARG A C 1
ATOM 803 O O . ARG A 1 97 ? 18.848 0.087 -20.830 1.00 80.00 97 ARG A O 1
ATOM 810 N N . GLN A 1 98 ? 20.853 -0.546 -20.030 1.00 79.44 98 GLN A N 1
ATOM 811 C CA . GLN A 1 98 ? 20.586 -0.164 -18.638 1.00 79.44 98 GLN A CA 1
ATOM 812 C C . GLN A 1 98 ? 20.359 1.345 -18.516 1.00 79.44 98 GLN A C 1
ATOM 814 O O . GLN A 1 98 ? 19.283 1.768 -18.105 1.00 79.44 98 GLN A O 1
ATOM 819 N N . THR A 1 99 ? 21.300 2.151 -19.008 1.00 79.62 99 THR A N 1
ATOM 820 C CA . THR A 1 99 ? 21.200 3.620 -18.968 1.00 79.62 99 THR A CA 1
ATOM 821 C C . THR A 1 99 ? 19.958 4.153 -19.682 1.00 79.62 99 THR A C 1
ATOM 823 O O . THR A 1 99 ? 19.318 5.089 -19.201 1.00 79.62 99 THR A O 1
ATOM 826 N N . TYR A 1 100 ? 19.573 3.552 -20.811 1.00 81.94 100 TYR A N 1
ATOM 827 C CA . TYR A 1 100 ? 18.346 3.931 -21.506 1.00 81.94 100 TYR A CA 1
ATOM 828 C C . TYR A 1 100 ? 17.090 3.565 -20.706 1.00 81.94 100 TYR A C 1
ATOM 830 O O . TYR A 1 100 ? 16.184 4.390 -20.595 1.00 81.94 100 TYR A O 1
ATOM 838 N N . ARG A 1 101 ? 17.041 2.370 -20.097 1.00 78.75 101 ARG A N 1
ATOM 839 C CA . ARG A 1 101 ? 15.933 1.974 -19.211 1.00 78.75 101 ARG A CA 1
ATOM 840 C C . ARG A 1 101 ? 15.805 2.903 -18.015 1.00 78.75 101 ARG A C 1
ATOM 842 O O . ARG A 1 101 ? 14.688 3.279 -17.685 1.00 78.75 101 ARG A O 1
ATOM 849 N N . ASP A 1 102 ? 16.911 3.294 -17.396 1.00 78.12 102 ASP A N 1
ATOM 850 C CA . ASP A 1 102 ? 16.874 4.168 -16.225 1.00 78.12 102 ASP A CA 1
ATOM 851 C C . ASP A 1 102 ? 16.369 5.566 -16.591 1.00 78.12 102 ASP A C 1
ATOM 853 O O . ASP A 1 102 ? 15.525 6.121 -15.890 1.00 78.12 102 ASP A O 1
ATOM 857 N N . ARG A 1 103 ? 16.775 6.098 -17.752 1.00 78.31 103 ARG A N 1
ATOM 858 C CA . ARG A 1 103 ? 16.200 7.347 -18.278 1.00 78.31 103 ARG A CA 1
ATOM 859 C C . ARG A 1 103 ? 14.712 7.224 -18.578 1.00 78.31 103 ARG A C 1
ATOM 861 O O . ARG A 1 103 ? 13.968 8.163 -18.310 1.00 78.31 103 ARG A O 1
ATOM 868 N N . LEU A 1 104 ? 14.277 6.103 -19.157 1.00 78.44 104 LEU A N 1
ATOM 869 C CA . LEU A 1 104 ? 12.857 5.871 -19.411 1.00 78.44 104 LEU A CA 1
ATOM 870 C C . LEU A 1 104 ? 12.074 5.791 -18.104 1.00 78.44 104 LEU A C 1
ATOM 872 O O . LEU A 1 104 ? 11.067 6.471 -18.004 1.00 78.44 104 LEU A O 1
ATOM 876 N N . ARG A 1 105 ? 12.573 5.060 -17.098 1.00 76.88 105 ARG A N 1
ATOM 877 C CA . ARG A 1 105 ? 11.977 4.988 -15.755 1.00 76.88 105 ARG A CA 1
ATOM 878 C C . ARG A 1 105 ? 11.816 6.372 -15.138 1.00 76.88 105 ARG A C 1
ATOM 880 O O . ARG A 1 105 ? 10.737 6.711 -14.677 1.00 76.88 105 ARG A O 1
ATOM 887 N N . GLN A 1 106 ? 12.861 7.198 -15.192 1.00 75.94 106 GLN A N 1
ATOM 888 C CA . GLN A 1 106 ? 12.800 8.567 -14.675 1.00 75.94 106 GLN A CA 1
ATOM 889 C C . GLN A 1 106 ? 11.758 9.421 -15.404 1.00 75.94 106 GLN A C 1
ATOM 891 O O . GLN A 1 106 ? 11.063 10.202 -14.767 1.00 75.94 106 GLN A O 1
ATOM 896 N N . ARG A 1 107 ? 11.629 9.261 -16.726 1.00 73.62 107 ARG A N 1
ATOM 897 C CA . ARG A 1 107 ? 10.651 10.001 -17.539 1.00 73.62 107 ARG A CA 1
ATOM 898 C C . ARG A 1 107 ? 9.230 9.445 -17.454 1.00 73.62 107 ARG A C 1
ATOM 900 O O . ARG A 1 107 ? 8.293 10.183 -17.720 1.00 73.62 107 ARG A O 1
ATOM 907 N N . SER A 1 108 ? 9.068 8.165 -17.124 1.00 79.75 108 SER A N 1
ATOM 908 C CA . SER A 1 108 ? 7.768 7.506 -16.974 1.00 79.75 108 SER A CA 1
ATOM 909 C C . SER A 1 108 ? 7.204 7.603 -15.558 1.00 79.75 108 SER A C 1
ATOM 911 O O . SER A 1 108 ? 6.076 7.174 -15.336 1.00 79.75 108 SER A O 1
ATOM 913 N N . ASN A 1 109 ? 7.970 8.127 -14.599 1.00 79.06 109 ASN A N 1
ATOM 914 C CA . ASN A 1 109 ? 7.478 8.381 -13.252 1.00 79.06 109 ASN A CA 1
ATOM 915 C C . ASN A 1 109 ? 6.471 9.533 -13.291 1.00 79.06 109 ASN A C 1
ATOM 917 O O . ASN A 1 109 ? 6.843 10.699 -13.411 1.00 79.06 109 ASN A O 1
ATOM 921 N N . VAL A 1 110 ? 5.189 9.194 -13.184 1.00 83.00 110 VAL A N 1
ATOM 922 C CA . VAL A 1 110 ? 4.113 10.175 -13.049 1.00 83.00 110 VAL A CA 1
ATOM 923 C C . VAL A 1 110 ? 4.073 10.641 -11.599 1.00 83.00 110 VAL A C 1
ATOM 925 O O . VAL A 1 110 ? 3.948 9.831 -10.682 1.00 83.00 110 VAL A O 1
ATOM 928 N N . ALA A 1 111 ? 4.205 11.950 -11.389 1.00 82.69 111 ALA A N 1
ATOM 929 C CA . ALA A 1 111 ? 4.081 12.537 -10.064 1.00 82.69 111 ALA A CA 1
ATOM 930 C C . ALA A 1 111 ? 2.622 12.463 -9.606 1.00 82.69 111 ALA A C 1
ATOM 932 O O . ALA A 1 111 ? 1.720 12.952 -10.286 1.00 82.69 111 ALA A O 1
ATOM 933 N N . ILE A 1 112 ? 2.405 11.859 -8.443 1.00 84.44 112 ILE A N 1
ATOM 934 C CA . ILE A 1 112 ? 1.087 11.756 -7.821 1.00 84.44 112 ILE A CA 1
ATOM 935 C C . ILE A 1 112 ? 1.013 12.825 -6.731 1.00 84.44 112 ILE A C 1
ATOM 937 O O . ILE A 1 112 ? 1.992 12.998 -5.999 1.00 84.44 112 ILE A O 1
ATOM 941 N N . PRO A 1 113 ? -0.099 13.573 -6.617 1.00 83.50 113 PRO A N 1
ATOM 942 C CA . PRO A 1 113 ? -0.248 14.567 -5.567 1.00 83.50 113 PRO A CA 1
ATOM 943 C C . PRO A 1 113 ? -0.012 13.961 -4.179 1.00 83.50 113 PRO A C 1
ATOM 945 O O . PRO A 1 113 ? -0.505 12.876 -3.871 1.00 83.50 113 PRO A O 1
ATOM 948 N N . ASN A 1 114 ? 0.674 14.706 -3.307 1.00 74.50 114 ASN A N 1
ATOM 949 C CA . ASN A 1 114 ? 0.972 14.284 -1.928 1.00 74.50 114 ASN A CA 1
ATOM 950 C C . ASN A 1 114 ? -0.288 14.014 -1.078 1.00 74.50 114 ASN A C 1
ATOM 952 O O . ASN A 1 114 ? -0.202 13.443 0.011 1.00 74.50 114 ASN A O 1
ATOM 956 N N . CYS A 1 115 ? -1.449 14.490 -1.531 1.00 75.31 115 CYS A N 1
ATOM 957 C CA . CYS A 1 115 ? -2.743 14.254 -0.902 1.00 75.31 115 CYS A CA 1
ATOM 958 C C . CYS A 1 115 ? -3.430 12.961 -1.361 1.00 75.31 115 CYS A C 1
ATOM 960 O O . CYS A 1 115 ? -4.353 12.538 -0.677 1.00 75.31 115 CYS A O 1
ATOM 962 N N . SER A 1 116 ? -2.997 12.356 -2.471 1.00 78.50 116 SER A N 1
ATOM 963 C CA . SER A 1 116 ? -3.671 11.208 -3.088 1.00 78.50 116 SER A CA 1
ATOM 964 C C . SER A 1 116 ? -2.877 9.918 -2.909 1.00 78.50 116 SER A C 1
ATOM 966 O O . SER A 1 116 ? -3.420 8.955 -2.399 1.00 78.50 116 SER A O 1
ATOM 968 N N . GLY A 1 117 ? -1.575 9.907 -3.218 1.00 88.19 117 GLY A N 1
ATOM 969 C CA . GLY A 1 117 ? -0.771 8.678 -3.195 1.00 88.19 117 GLY A CA 1
ATOM 970 C C . GLY A 1 117 ? 0.228 8.606 -2.041 1.00 88.19 117 GLY A C 1
ATOM 971 O O . GLY A 1 117 ? 0.959 9.570 -1.793 1.00 88.19 117 GLY A O 1
ATOM 972 N N . ARG A 1 118 ? 0.330 7.453 -1.367 1.00 90.75 118 ARG A N 1
ATOM 973 C CA . ARG A 1 118 ? 1.353 7.175 -0.337 1.00 90.75 118 ARG A CA 1
ATOM 974 C C . ARG A 1 118 ? 1.871 5.746 -0.407 1.00 90.75 118 ARG A C 1
ATOM 976 O O . ARG A 1 118 ? 1.218 4.860 -0.937 1.00 90.75 118 ARG A O 1
ATOM 983 N N . VAL A 1 119 ? 3.054 5.538 0.165 1.00 93.00 119 VAL A N 1
ATOM 984 C CA . VAL A 1 119 ? 3.624 4.209 0.395 1.00 93.00 119 VAL A CA 1
ATOM 985 C C . VAL A 1 119 ? 3.680 3.974 1.899 1.00 93.00 119 VAL A C 1
ATOM 987 O O . VAL A 1 119 ? 4.204 4.821 2.622 1.00 93.00 119 VAL A O 1
ATOM 990 N N . MET A 1 120 ? 3.109 2.867 2.368 1.00 94.38 120 MET A N 1
ATOM 991 C CA . MET A 1 120 ? 2.998 2.537 3.793 1.00 94.38 120 MET A CA 1
ATOM 992 C C . MET A 1 120 ? 3.333 1.068 4.047 1.00 94.38 120 MET A C 1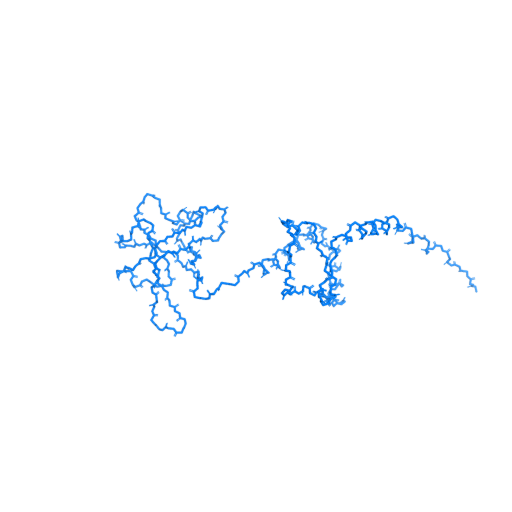
ATOM 994 O O . MET A 1 120 ? 3.194 0.236 3.153 1.00 94.38 120 MET A O 1
ATOM 998 N N . PHE A 1 121 ? 3.751 0.743 5.270 1.00 95.50 121 PHE A N 1
ATOM 999 C CA . PHE A 1 121 ? 3.950 -0.646 5.690 1.00 95.50 121 PHE A CA 1
ATOM 1000 C C . PHE A 1 121 ? 2.615 -1.354 5.897 1.00 95.50 121 PHE A C 1
ATOM 1002 O O . PHE A 1 121 ? 1.668 -0.742 6.395 1.00 95.50 121 PHE A O 1
ATOM 1009 N N . GLY A 1 122 ? 2.553 -2.636 5.544 1.00 94.81 122 GLY A N 1
ATOM 1010 C CA . GLY A 1 122 ? 1.407 -3.479 5.873 1.00 94.81 122 GLY A CA 1
ATOM 1011 C C . GLY A 1 122 ? 1.518 -4.094 7.261 1.00 94.81 122 GLY A C 1
ATOM 1012 O O . GLY A 1 122 ? 2.590 -4.537 7.664 1.00 94.81 122 GLY A O 1
ATOM 1013 N N . ILE A 1 123 ? 0.399 -4.147 7.977 1.00 94.56 123 ILE A N 1
ATOM 1014 C CA . ILE A 1 123 ? 0.258 -4.794 9.284 1.00 94.56 123 ILE A CA 1
ATOM 1015 C C . ILE A 1 123 ? -1.057 -5.585 9.291 1.00 94.56 123 ILE A C 1
ATOM 1017 O O . ILE A 1 123 ? -1.985 -5.267 8.551 1.00 94.56 123 ILE A O 1
ATOM 1021 N N . ILE A 1 124 ? -1.141 -6.624 10.118 1.00 94.25 124 ILE A N 1
ATOM 1022 C CA . ILE A 1 124 ? -2.373 -7.381 10.359 1.00 94.25 124 ILE A CA 1
ATOM 1023 C C . ILE A 1 124 ? -3.141 -6.807 11.554 1.00 94.25 124 ILE A C 1
ATOM 1025 O O . ILE A 1 124 ? -2.554 -6.407 12.560 1.00 94.25 124 ILE A O 1
ATOM 1029 N N . ASP A 1 125 ? -4.466 -6.821 11.468 1.00 94.81 125 ASP A N 1
ATOM 1030 C CA . ASP A 1 125 ? -5.354 -6.467 12.568 1.00 94.81 125 ASP A CA 1
ATOM 1031 C C . ASP A 1 125 ? -5.297 -7.509 13.697 1.00 94.81 125 ASP A C 1
ATOM 1033 O O . ASP A 1 125 ? -5.895 -8.582 13.619 1.00 94.81 125 ASP A O 1
ATOM 1037 N N . GLY A 1 126 ? -4.621 -7.171 14.795 1.00 91.56 126 GLY A N 1
ATOM 1038 C CA . GLY A 1 126 ? -4.601 -8.005 16.000 1.00 91.56 126 GLY A CA 1
ATOM 1039 C C . GLY A 1 126 ? -5.929 -8.037 16.770 1.00 91.56 126 GLY A C 1
ATOM 1040 O O . GLY A 1 126 ? -6.133 -8.923 17.596 1.00 91.56 126 GLY A O 1
ATOM 1041 N N . THR A 1 127 ? -6.842 -7.095 16.519 1.00 90.69 127 THR A N 1
ATOM 1042 C CA . THR A 1 127 ? -8.136 -6.987 17.216 1.00 90.69 127 THR A CA 1
ATOM 1043 C C . THR A 1 127 ? -9.253 -7.777 16.539 1.00 90.69 127 THR A C 1
ATOM 1045 O O . THR A 1 127 ? -10.280 -8.029 17.165 1.00 90.69 127 THR A O 1
ATOM 1048 N N . SER A 1 128 ? -9.042 -8.209 15.289 1.00 92.31 128 SER A N 1
ATOM 1049 C CA . SER A 1 128 ? -10.038 -8.912 14.467 1.00 92.31 128 SER A CA 1
ATOM 1050 C C . SER A 1 128 ? -11.368 -8.152 14.368 1.00 92.31 128 SER A C 1
ATOM 1052 O O . SER A 1 128 ? -12.449 -8.742 14.394 1.00 92.31 128 SER A O 1
ATOM 1054 N N . THR A 1 129 ? -11.298 -6.826 14.290 1.00 93.06 129 THR A N 1
ATOM 1055 C CA . THR A 1 129 ? -12.457 -5.938 14.146 1.00 93.06 129 THR A CA 1
ATOM 1056 C C . THR A 1 129 ? -12.767 -5.663 12.682 1.00 93.06 129 THR A C 1
ATOM 1058 O O . THR A 1 129 ? -13.942 -5.575 12.334 1.00 93.06 129 THR A O 1
ATOM 1061 N N . LEU A 1 130 ? -11.748 -5.612 11.821 1.00 94.75 130 LEU A N 1
ATOM 1062 C CA . LEU A 1 130 ? -11.926 -5.437 10.380 1.00 94.75 130 LEU A CA 1
ATOM 1063 C C . LEU A 1 130 ? -12.569 -6.678 9.738 1.00 94.75 130 LEU A C 1
ATOM 1065 O O . LEU A 1 130 ? -12.315 -7.814 10.150 1.00 94.75 130 LEU A O 1
ATOM 1069 N N . GLU A 1 131 ? -13.419 -6.447 8.740 1.00 93.88 131 GLU A N 1
ATOM 1070 C CA . GLU A 1 131 ? -14.028 -7.478 7.892 1.00 93.88 131 GLU A CA 1
ATOM 1071 C C . GLU A 1 131 ? -13.261 -7.619 6.569 1.00 93.88 131 GLU A C 1
ATOM 1073 O O . GLU A 1 131 ? -12.447 -6.769 6.205 1.00 93.88 131 GLU A O 1
ATOM 1078 N N . TYR A 1 132 ? -13.513 -8.699 5.828 1.00 94.06 132 TYR A N 1
ATOM 1079 C CA . TYR A 1 132 ? -12.917 -8.872 4.503 1.00 94.06 132 TYR A CA 1
ATOM 1080 C C . TYR A 1 132 ? -13.368 -7.765 3.546 1.00 94.06 132 TYR A C 1
ATOM 1082 O O . TYR A 1 132 ? -14.557 -7.477 3.415 1.00 94.06 132 TYR A O 1
ATOM 1090 N N . GLY A 1 133 ? -12.409 -7.166 2.846 1.00 93.50 133 GLY A N 1
ATOM 1091 C CA . GLY A 1 133 ? -12.624 -6.012 1.979 1.00 93.50 133 GLY A CA 1
ATOM 1092 C C . GLY A 1 133 ? -12.445 -4.666 2.682 1.00 93.50 133 GLY A C 1
ATOM 1093 O O . GLY A 1 133 ? -12.281 -3.660 1.988 1.00 93.50 133 GLY A O 1
ATOM 1094 N N . ASP A 1 134 ? -12.412 -4.642 4.017 1.00 95.56 134 ASP A N 1
ATOM 1095 C CA . ASP A 1 134 ? -12.168 -3.434 4.798 1.00 95.56 134 ASP A CA 1
ATOM 1096 C C . ASP A 1 134 ? -10.695 -3.330 5.216 1.00 95.56 134 ASP A C 1
ATOM 1098 O O . ASP A 1 134 ? -10.019 -4.321 5.486 1.00 95.56 134 ASP A O 1
ATOM 1102 N N . VAL A 1 135 ? -10.190 -2.103 5.292 1.00 96.50 135 VAL A N 1
ATOM 1103 C CA . VAL A 1 135 ? -8.846 -1.779 5.782 1.00 96.50 135 VAL A CA 1
ATOM 1104 C C . VAL A 1 135 ? -8.903 -0.573 6.705 1.00 96.50 135 VAL A C 1
ATOM 1106 O O . VAL A 1 135 ? -9.767 0.291 6.564 1.00 96.50 135 VAL A O 1
ATOM 1109 N N . PHE A 1 136 ? -7.952 -0.476 7.628 1.00 97.00 136 PHE A N 1
ATOM 1110 C CA . PHE A 1 136 ? -7.762 0.735 8.423 1.00 97.00 136 PHE A CA 1
ATOM 1111 C C . PHE A 1 136 ? -6.478 1.438 7.989 1.00 97.00 136 PHE A C 1
ATOM 1113 O O . PHE A 1 136 ? -5.414 0.822 7.890 1.00 97.00 136 PHE A O 1
ATOM 1120 N N . ILE A 1 137 ? -6.587 2.732 7.690 1.00 95.94 137 ILE A N 1
ATOM 1121 C CA . ILE A 1 137 ? -5.467 3.546 7.219 1.00 95.94 137 ILE A CA 1
ATOM 1122 C C . ILE A 1 137 ? -5.500 4.882 7.945 1.00 95.94 137 ILE A C 1
ATOM 1124 O O . ILE A 1 137 ? -6.452 5.659 7.836 1.00 95.94 137 ILE A O 1
ATOM 1128 N N . GLN A 1 138 ? -4.403 5.170 8.631 1.00 94.12 138 GLN A N 1
ATOM 1129 C CA . GLN A 1 138 ? -4.192 6.419 9.338 1.00 94.12 138 GLN A CA 1
ATOM 1130 C C . GLN A 1 138 ? -2.769 6.899 9.078 1.00 94.12 138 GLN A C 1
ATOM 1132 O O . GLN A 1 138 ? -1.816 6.127 9.166 1.00 94.12 138 GLN A O 1
ATOM 1137 N N . TYR A 1 139 ? -2.597 8.179 8.756 1.00 92.31 139 TYR A N 1
ATOM 1138 C CA . TYR A 1 139 ? -1.279 8.740 8.463 1.00 92.31 139 TYR A CA 1
ATOM 1139 C C . TYR A 1 139 ? -1.079 10.111 9.096 1.00 92.31 139 TYR A C 1
ATOM 1141 O O . TYR A 1 139 ? -2.017 10.886 9.287 1.00 92.31 139 TYR A O 1
ATOM 1149 N N . THR A 1 140 ? 0.177 10.450 9.370 1.00 89.69 140 THR A N 1
ATOM 1150 C CA . THR A 1 140 ? 0.566 11.799 9.779 1.00 89.69 140 THR A CA 1
ATOM 1151 C C . THR A 1 140 ? 1.077 12.593 8.578 1.00 89.69 140 THR A C 1
ATOM 1153 O O . THR A 1 140 ? 1.644 12.064 7.618 1.00 89.69 140 THR A O 1
ATOM 1156 N N . THR A 1 141 ? 0.835 13.902 8.582 1.00 84.94 141 THR A N 1
ATOM 1157 C CA . THR A 1 141 ? 1.372 14.813 7.564 1.00 84.94 141 THR A CA 1
ATOM 1158 C C . THR A 1 141 ? 2.339 15.761 8.243 1.00 84.94 141 THR A C 1
ATOM 1160 O O . THR A 1 141 ? 2.048 16.253 9.321 1.00 84.94 141 THR A O 1
ATOM 1163 N N . ARG A 1 142 ? 3.469 16.082 7.605 1.00 79.19 142 ARG A N 1
ATOM 1164 C CA . ARG A 1 142 ? 4.517 16.939 8.195 1.00 79.19 142 ARG A CA 1
ATOM 1165 C C . ARG A 1 142 ? 4.004 18.281 8.745 1.00 79.19 142 ARG A C 1
ATOM 1167 O O . ARG A 1 142 ? 4.592 18.822 9.670 1.00 79.19 142 ARG A O 1
ATOM 1174 N N . ASN A 1 143 ? 2.910 18.794 8.182 1.00 77.25 143 ASN A N 1
ATOM 1175 C CA . ASN A 1 143 ? 2.315 20.083 8.537 1.00 77.25 143 ASN A CA 1
ATOM 1176 C C . ASN A 1 143 ? 1.156 19.978 9.545 1.00 77.25 143 ASN A C 1
ATOM 1178 O O . ASN A 1 143 ? 0.605 21.005 9.928 1.00 77.25 143 ASN A O 1
ATOM 1182 N N . LYS A 1 144 ? 0.740 18.766 9.932 1.00 75.31 144 LYS A N 1
ATOM 1183 C CA . LYS A 1 144 ? -0.364 18.533 10.870 1.00 75.31 144 LYS A CA 1
ATOM 1184 C C . LYS A 1 144 ? 0.111 17.617 11.991 1.00 75.31 144 LYS A C 1
ATOM 1186 O O . LYS A 1 144 ? 0.530 16.495 11.727 1.00 75.31 144 LYS A O 1
ATOM 1191 N N . SER A 1 145 ? 0.014 18.093 13.229 1.00 75.25 145 SER A N 1
ATOM 1192 C CA . SER A 1 145 ? 0.342 17.282 14.407 1.00 75.25 145 SER A CA 1
ATOM 1193 C C . SER A 1 145 ? -0.657 16.145 14.625 1.00 75.25 145 SER A C 1
ATOM 1195 O O . SER A 1 145 ? -0.296 15.122 15.197 1.00 75.25 145 SER A O 1
ATOM 1197 N N . GLU A 1 146 ? -1.895 16.309 14.156 1.00 85.31 146 GLU A N 1
ATOM 1198 C CA . GLU A 1 146 ? -2.944 15.307 14.315 1.00 85.31 146 GLU A CA 1
ATOM 1199 C C . GLU A 1 146 ? -2.948 14.302 13.152 1.00 85.31 146 GLU A C 1
ATOM 1201 O O . GLU A 1 146 ? -2.881 14.704 11.980 1.00 85.31 146 GLU A O 1
ATOM 1206 N N . PRO A 1 147 ? -3.025 12.994 13.455 1.00 88.75 147 PRO A N 1
ATOM 1207 C CA . PRO A 1 147 ? -3.121 11.962 12.439 1.00 88.75 147 PRO A CA 1
ATOM 1208 C C . PRO A 1 147 ? -4.474 12.028 11.721 1.00 88.75 147 PRO A C 1
ATOM 1210 O O . PRO A 1 147 ? -5.509 12.302 12.323 1.00 88.75 147 PRO A O 1
ATOM 1213 N N . GLN A 1 148 ? -4.465 11.763 10.418 1.00 90.75 148 GLN A N 1
ATOM 1214 C CA . GLN A 1 148 ? -5.656 11.764 9.575 1.00 90.75 148 GLN A CA 1
ATOM 1215 C C . GLN A 1 148 ? -6.057 10.331 9.238 1.00 90.75 148 GLN A C 1
ATOM 1217 O O . GLN A 1 148 ? -5.211 9.539 8.822 1.00 90.75 148 GLN A O 1
ATOM 1222 N N . ILE A 1 149 ? -7.343 10.026 9.396 1.00 93.56 149 ILE A N 1
ATOM 1223 C CA . ILE A 1 149 ? -7.938 8.734 9.040 1.00 93.56 149 ILE A CA 1
ATOM 1224 C C . ILE A 1 149 ? -8.475 8.826 7.611 1.00 93.56 149 ILE A C 1
ATOM 1226 O O . ILE A 1 149 ? -9.093 9.827 7.236 1.00 93.56 149 ILE A O 1
ATOM 1230 N N . VAL A 1 150 ? -8.213 7.797 6.811 1.00 93.56 150 VAL A N 1
ATOM 1231 C CA . VAL A 1 150 ? -8.743 7.672 5.450 1.00 93.56 150 VAL A CA 1
ATOM 1232 C C . VAL A 1 150 ? -10.079 6.945 5.499 1.00 93.56 150 VAL A C 1
ATOM 1234 O O . VAL A 1 150 ? -10.228 5.963 6.219 1.00 93.56 150 VAL A O 1
ATOM 1237 N N . LEU A 1 151 ? -11.043 7.425 4.716 1.00 95.38 151 LEU A N 1
ATOM 1238 C CA . LEU A 1 151 ? -12.376 6.842 4.604 1.00 95.38 151 LEU A CA 1
ATOM 1239 C C . LEU A 1 151 ? -12.743 6.644 3.136 1.00 95.38 151 LEU A C 1
ATOM 1241 O O . LEU A 1 151 ? -12.446 7.498 2.300 1.00 95.38 151 LEU A O 1
ATOM 1245 N N . GLY A 1 152 ? -13.458 5.559 2.845 1.00 95.00 152 GLY A N 1
ATOM 1246 C CA . GLY A 1 152 ? -13.966 5.261 1.505 1.00 95.00 152 GLY A CA 1
ATOM 1247 C C . GLY A 1 152 ? -13.068 4.312 0.721 1.00 95.00 152 GLY A C 1
ATOM 1248 O O . GLY A 1 152 ? -12.256 3.597 1.293 1.00 95.00 152 GLY A O 1
ATOM 1249 N N . ASN A 1 153 ? -13.247 4.249 -0.594 1.00 96.31 153 ASN A N 1
ATOM 1250 C CA . ASN A 1 153 ? -12.530 3.274 -1.413 1.00 96.31 153 ASN A CA 1
ATOM 1251 C C . ASN A 1 153 ? -11.080 3.711 -1.636 1.00 96.31 153 ASN A C 1
ATOM 1253 O O . ASN A 1 153 ? -10.834 4.860 -1.993 1.00 96.31 153 ASN A O 1
ATOM 1257 N N . VAL A 1 154 ? -10.155 2.771 -1.478 1.00 95.44 154 VAL A N 1
ATOM 1258 C CA . VAL A 1 154 ? -8.716 2.956 -1.669 1.00 95.44 154 VAL A CA 1
ATOM 1259 C C . VAL A 1 154 ? -8.177 1.879 -2.599 1.00 95.44 154 VAL A C 1
ATOM 1261 O O . VAL A 1 154 ? -8.552 0.710 -2.500 1.00 95.44 154 VAL A O 1
ATOM 1264 N N . ALA A 1 155 ? -7.294 2.268 -3.511 1.00 94.88 155 ALA A N 1
ATOM 1265 C CA . ALA A 1 155 ? -6.558 1.341 -4.355 1.00 94.88 155 ALA A CA 1
ATOM 1266 C C . ALA A 1 155 ? -5.234 0.981 -3.676 1.00 94.88 155 ALA A C 1
ATOM 1268 O O . ALA A 1 155 ? -4.443 1.865 -3.354 1.00 94.88 155 ALA A O 1
ATOM 1269 N N . ILE A 1 156 ? -4.982 -0.311 -3.481 1.00 95.62 156 ILE A N 1
ATOM 1270 C CA . ILE A 1 156 ? -3.777 -0.835 -2.838 1.00 95.62 156 ILE A CA 1
ATOM 1271 C C . ILE A 1 156 ? -3.067 -1.777 -3.804 1.00 95.62 156 ILE A C 1
ATOM 1273 O O . ILE A 1 156 ? -3.686 -2.658 -4.397 1.00 95.62 156 ILE A O 1
ATOM 1277 N N . THR A 1 157 ? -1.757 -1.600 -3.957 1.00 95.31 157 THR A N 1
ATOM 1278 C CA . THR A 1 157 ? -0.908 -2.510 -4.735 1.00 95.31 157 THR A CA 1
ATOM 1279 C C . THR A 1 157 ? 0.494 -2.581 -4.149 1.00 95.31 157 THR A C 1
ATOM 1281 O O . THR A 1 157 ? 0.975 -1.647 -3.508 1.00 95.31 157 THR A O 1
ATOM 1284 N N . LYS A 1 158 ? 1.192 -3.679 -4.428 1.00 93.81 158 LYS A N 1
ATOM 1285 C CA . LYS A 1 158 ? 2.628 -3.834 -4.187 1.00 93.81 158 LYS A CA 1
ATOM 1286 C C . LYS A 1 158 ? 3.390 -3.681 -5.501 1.00 93.81 158 LYS A C 1
ATOM 1288 O O . LYS A 1 158 ? 2.852 -3.931 -6.577 1.00 93.81 158 LYS A O 1
ATOM 1293 N N . ASN A 1 159 ? 4.634 -3.223 -5.419 1.00 89.31 159 ASN A N 1
ATOM 1294 C CA . ASN A 1 159 ? 5.552 -3.188 -6.553 1.00 89.31 159 ASN A CA 1
ATOM 1295 C C . ASN A 1 159 ? 6.566 -4.333 -6.394 1.00 89.31 159 ASN A C 1
ATOM 1297 O O . ASN A 1 159 ? 7.228 -4.376 -5.354 1.00 89.31 159 ASN A O 1
ATOM 1301 N N . PRO A 1 160 ? 6.746 -5.220 -7.387 1.00 90.06 160 PRO A N 1
ATOM 1302 C CA . PRO A 1 160 ? 6.124 -5.239 -8.717 1.00 90.06 160 PRO A CA 1
ATOM 1303 C C . PRO A 1 160 ? 4.673 -5.735 -8.726 1.00 90.06 160 PRO A C 1
ATOM 1305 O O . PRO A 1 160 ? 4.344 -6.698 -8.053 1.00 90.06 160 PRO A O 1
ATOM 1308 N N . CYS A 1 161 ? 3.837 -5.100 -9.551 1.00 88.19 161 CYS A N 1
ATOM 1309 C CA . CYS A 1 161 ? 2.500 -5.582 -9.905 1.00 88.19 161 CYS A CA 1
ATOM 1310 C C . CYS A 1 161 ? 2.603 -6.296 -11.258 1.00 88.19 161 CYS A C 1
ATOM 1312 O O . CYS A 1 161 ? 2.972 -5.673 -12.259 1.00 88.19 161 CYS A O 1
ATOM 1314 N N . LEU A 1 162 ? 2.363 -7.609 -11.275 1.00 89.00 162 LEU A N 1
ATOM 1315 C CA . LEU A 1 162 ? 2.507 -8.450 -12.469 1.00 89.00 162 LEU A CA 1
ATOM 1316 C C . LEU A 1 162 ? 1.152 -8.823 -13.068 1.00 89.00 162 LEU A C 1
ATOM 1318 O O . LEU A 1 162 ? 1.032 -8.917 -14.291 1.00 89.00 162 LEU A O 1
ATOM 1322 N N . TYR A 1 163 ? 0.148 -9.016 -12.216 1.00 89.31 163 TYR A N 1
ATOM 1323 C CA . TYR A 1 163 ? -1.209 -9.371 -12.602 1.00 89.31 163 TYR A CA 1
ATOM 1324 C C . TYR A 1 163 ? -2.179 -8.224 -12.307 1.00 89.31 163 TYR A C 1
ATOM 1326 O O . TYR A 1 163 ? -2.001 -7.515 -11.318 1.00 89.31 163 TYR A O 1
ATOM 1334 N N . PRO A 1 164 ? -3.238 -8.044 -13.122 1.00 87.69 164 PRO A N 1
ATOM 1335 C CA . PRO A 1 164 ? -4.267 -7.038 -12.853 1.00 87.69 164 PRO A CA 1
ATOM 1336 C C . PRO A 1 164 ? -4.892 -7.173 -11.457 1.00 87.69 164 PRO A C 1
ATOM 1338 O O . PRO A 1 164 ? -5.204 -6.169 -10.826 1.00 87.69 164 PRO A O 1
ATOM 1341 N N . ASP A 1 165 ? -5.001 -8.409 -10.964 1.00 88.31 165 ASP A N 1
ATOM 1342 C CA . ASP A 1 165 ? -5.578 -8.739 -9.657 1.00 88.31 165 ASP A CA 1
ATOM 1343 C C . ASP A 1 165 ? -4.667 -8.388 -8.466 1.00 88.31 165 ASP A C 1
ATOM 1345 O O . ASP A 1 165 ? -5.125 -8.445 -7.320 1.00 88.31 165 ASP A O 1
ATOM 1349 N N . ASP A 1 166 ? -3.406 -8.012 -8.718 1.00 92.00 166 ASP A N 1
ATOM 1350 C CA . ASP A 1 166 ? -2.495 -7.509 -7.682 1.00 92.00 166 ASP A CA 1
ATOM 1351 C C . ASP A 1 166 ? -2.901 -6.097 -7.218 1.00 92.00 166 ASP A C 1
ATOM 1353 O O . ASP A 1 166 ? -2.492 -5.662 -6.141 1.00 92.00 166 ASP A O 1
ATOM 1357 N N . ILE A 1 167 ? -3.707 -5.378 -8.014 1.00 93.50 167 ILE A N 1
ATOM 1358 C CA . ILE A 1 167 ? -4.307 -4.100 -7.626 1.00 93.50 167 ILE A CA 1
ATOM 1359 C C . ILE A 1 167 ? -5.678 -4.384 -7.023 1.00 93.50 167 ILE A C 1
ATOM 1361 O O . ILE A 1 167 ? -6.590 -4.864 -7.698 1.00 93.50 167 ILE A O 1
ATOM 1365 N N . ARG A 1 168 ? -5.851 -4.037 -5.750 1.00 93.12 168 ARG A N 1
ATOM 1366 C CA . ARG A 1 168 ? -7.104 -4.246 -5.025 1.00 93.12 168 ARG A CA 1
ATOM 1367 C C . ARG A 1 168 ? -7.745 -2.925 -4.658 1.00 93.12 168 ARG A C 1
ATOM 1369 O O . ARG A 1 168 ? -7.082 -2.020 -4.166 1.00 93.12 168 ARG A O 1
ATOM 1376 N N . ILE A 1 169 ? -9.052 -2.839 -4.880 1.00 95.44 169 ILE A N 1
ATOM 1377 C CA . ILE A 1 169 ? -9.878 -1.757 -4.353 1.00 95.44 169 ILE A CA 1
ATOM 1378 C C . ILE A 1 169 ? -10.487 -2.274 -3.054 1.00 95.44 169 ILE A C 1
ATOM 1380 O O . ILE A 1 169 ? -11.293 -3.203 -3.082 1.00 95.44 169 ILE A O 1
ATOM 1384 N N . LEU A 1 170 ? -10.067 -1.693 -1.937 1.00 95.69 170 LEU A N 1
ATOM 1385 C CA . LEU A 1 170 ? -10.539 -2.014 -0.591 1.00 95.69 170 LEU A CA 1
ATOM 1386 C C . LEU A 1 170 ? -11.238 -0.791 0.001 1.00 95.69 170 LEU A C 1
ATOM 1388 O O . LEU A 1 170 ? -11.129 0.317 -0.527 1.00 95.69 170 LEU A O 1
ATOM 1392 N N . LYS A 1 171 ? -11.975 -0.976 1.090 1.00 97.00 171 LYS A N 1
ATOM 1393 C CA . LYS A 1 171 ? -12.706 0.099 1.752 1.00 97.00 171 LYS A CA 1
ATOM 1394 C C . LYS A 1 171 ? -12.009 0.492 3.048 1.00 97.00 171 LYS A C 1
ATOM 1396 O O . LYS A 1 171 ? -11.920 -0.285 3.988 1.00 97.00 171 LYS A O 1
ATOM 1401 N N . ALA A 1 172 ? -11.530 1.724 3.110 1.00 96.50 172 ALA A N 1
ATOM 1402 C CA . ALA A 1 172 ? -11.014 2.321 4.323 1.00 96.50 172 ALA A CA 1
ATOM 1403 C C . ALA A 1 172 ? -12.170 2.644 5.285 1.00 96.50 172 ALA A C 1
ATOM 1405 O O . ALA A 1 172 ? -13.075 3.424 4.953 1.00 96.50 172 ALA A O 1
ATOM 1406 N N . ALA A 1 173 ? -12.140 2.020 6.460 1.00 95.94 173 ALA A N 1
ATOM 1407 C CA . ALA A 1 173 ? -13.121 2.175 7.526 1.00 95.94 173 ALA A CA 1
ATOM 1408 C C . ALA A 1 173 ? -12.459 2.737 8.789 1.00 95.94 173 ALA A C 1
ATOM 1410 O O . ALA A 1 173 ? -11.290 2.469 9.058 1.00 95.94 173 ALA A O 1
ATOM 1411 N N . ASP A 1 174 ? -13.216 3.510 9.570 1.00 95.75 174 ASP A N 1
ATOM 1412 C CA . ASP A 1 174 ? -12.756 4.018 10.862 1.00 95.75 174 ASP A CA 1
ATOM 1413 C C . ASP A 1 174 ? -13.022 2.996 11.974 1.00 95.75 174 ASP A C 1
ATOM 1415 O O . ASP A 1 174 ? -14.160 2.570 12.184 1.00 95.75 174 ASP A O 1
ATOM 1419 N N . VAL A 1 175 ? -11.960 2.617 12.686 1.00 94.94 175 VAL A N 1
ATOM 1420 C CA . VAL A 1 175 ? -11.978 1.635 13.770 1.00 94.94 175 VAL A CA 1
ATOM 1421 C C . VAL A 1 175 ? -11.250 2.221 14.986 1.00 94.94 175 VAL A C 1
ATOM 1423 O O . VAL A 1 175 ? -10.016 2.238 15.008 1.00 94.94 175 VAL A O 1
ATOM 1426 N N . PRO A 1 176 ? -11.976 2.664 16.033 1.00 94.38 176 PRO A N 1
ATOM 1427 C CA . PRO A 1 176 ? -11.387 3.298 17.218 1.00 94.38 176 PRO A CA 1
ATOM 1428 C C . PRO A 1 176 ? -10.309 2.467 17.920 1.00 94.38 176 PRO A C 1
ATOM 1430 O O . PRO A 1 176 ? -9.339 3.005 18.449 1.00 94.38 176 PRO A O 1
ATOM 1433 N N . GLN A 1 177 ? -10.443 1.140 17.899 1.00 94.50 177 GLN A N 1
ATOM 1434 C CA . GLN A 1 177 ? -9.479 0.216 18.497 1.00 94.50 177 GLN A CA 1
ATOM 1435 C C . GLN A 1 177 ? -8.106 0.286 17.813 1.00 94.50 177 GLN A C 1
ATOM 1437 O O . GLN A 1 177 ? -7.096 0.004 18.453 1.00 94.50 177 GLN A O 1
ATOM 1442 N N . LEU A 1 178 ? -8.056 0.693 16.541 1.00 95.12 178 LEU A N 1
ATOM 1443 C CA . LEU A 1 178 ? -6.847 0.738 15.717 1.00 95.12 178 LEU A CA 1
ATOM 1444 C C . LEU A 1 178 ? -6.220 2.135 15.630 1.00 95.12 178 LEU A C 1
ATOM 1446 O O . LEU A 1 178 ? -5.158 2.272 15.039 1.00 95.12 178 LEU A O 1
ATOM 1450 N N . HIS A 1 179 ? -6.781 3.154 16.295 1.00 94.69 179 HIS A N 1
ATOM 1451 C CA . HIS A 1 179 ? -6.274 4.545 16.274 1.00 94.69 179 HIS A CA 1
ATOM 1452 C C . HIS A 1 179 ? -4.847 4.729 16.807 1.00 94.69 179 HIS A C 1
ATOM 1454 O O . HIS A 1 179 ? -4.242 5.788 16.642 1.00 94.69 179 HIS A O 1
ATOM 1460 N N . HIS A 1 180 ? -4.313 3.715 17.486 1.00 92.94 180 HIS A N 1
ATOM 1461 C CA . HIS A 1 180 ? -2.929 3.688 17.943 1.00 92.94 180 HIS A CA 1
ATOM 1462 C C . HIS A 1 180 ? -1.938 3.333 16.817 1.00 92.94 180 HIS A C 1
ATOM 1464 O O . HIS A 1 180 ? -0.741 3.581 16.966 1.00 92.94 180 HIS A O 1
ATOM 1470 N N . LEU A 1 181 ? -2.417 2.772 15.702 1.00 93.69 181 LEU A N 1
ATOM 1471 C CA . LEU A 1 181 ? -1.630 2.394 14.533 1.00 93.69 181 LEU A CA 1
ATOM 1472 C C . LEU A 1 181 ? -1.664 3.524 13.502 1.00 93.69 181 LEU A C 1
ATOM 1474 O O . LEU A 1 181 ? -2.702 3.837 12.934 1.00 93.69 181 LEU A O 1
ATOM 1478 N N . TYR A 1 182 ? -0.511 4.131 13.231 1.00 91.62 182 TYR A N 1
ATOM 1479 C CA . TYR A 1 182 ? -0.376 5.220 12.264 1.00 91.62 182 TYR A CA 1
ATOM 1480 C C . TYR A 1 182 ? 0.792 4.962 11.308 1.00 91.62 182 TYR A C 1
ATOM 1482 O O . TYR A 1 182 ? 1.742 4.254 11.634 1.00 91.62 182 TYR A O 1
ATOM 1490 N N . ASN A 1 183 ? 0.725 5.559 10.116 1.00 92.38 183 ASN A N 1
ATOM 1491 C CA . ASN A 1 183 ? 1.679 5.389 9.012 1.00 92.38 183 ASN A CA 1
ATOM 1492 C C . ASN A 1 183 ? 1.826 3.938 8.517 1.00 92.38 183 ASN A C 1
ATOM 1494 O O . ASN A 1 183 ? 2.870 3.547 7.991 1.00 92.38 183 ASN A O 1
ATOM 1498 N N . CYS A 1 184 ? 0.761 3.156 8.658 1.00 94.75 184 CYS A N 1
ATOM 1499 C CA . CYS A 1 184 ? 0.651 1.784 8.185 1.00 94.75 184 CYS A CA 1
ATOM 1500 C C . CYS A 1 184 ? -0.754 1.534 7.626 1.00 94.75 184 CYS A C 1
ATOM 1502 O O . CYS A 1 184 ? -1.707 2.243 7.959 1.00 94.75 184 CYS A O 1
ATOM 1504 N N . VAL A 1 185 ? -0.862 0.529 6.759 1.00 95.69 185 VAL A N 1
ATOM 1505 C CA . VAL A 1 185 ? -2.138 -0.054 6.346 1.00 95.69 185 VAL A CA 1
ATOM 1506 C C . VAL A 1 185 ? -2.379 -1.308 7.167 1.00 95.69 185 VAL A C 1
ATOM 1508 O O . VAL A 1 185 ? -1.526 -2.194 7.225 1.00 95.69 185 VAL A O 1
ATOM 1511 N N . VAL A 1 186 ? -3.538 -1.368 7.810 1.00 96.19 186 VAL A N 1
ATOM 1512 C CA . VAL A 1 186 ? -3.944 -2.510 8.620 1.00 96.19 186 VAL A CA 1
ATOM 1513 C C . VAL A 1 186 ? -4.929 -3.346 7.816 1.00 96.19 186 VAL A C 1
ATOM 1515 O O . VAL A 1 186 ? -5.996 -2.867 7.424 1.00 96.19 186 VAL A O 1
ATOM 1518 N N . PHE A 1 187 ? -4.543 -4.589 7.558 1.00 96.00 187 PHE A N 1
ATOM 1519 C CA . PHE A 1 187 ? -5.339 -5.586 6.858 1.00 96.00 187 PHE A CA 1
ATOM 1520 C C . PHE A 1 187 ? -6.149 -6.431 7.849 1.00 96.00 187 PHE A C 1
ATOM 1522 O O . PHE A 1 187 ? -5.685 -6.670 8.966 1.00 96.00 187 PHE A O 1
ATOM 1529 N N . PRO A 1 188 ? -7.327 -6.932 7.452 1.00 95.50 188 PRO A N 1
ATOM 1530 C CA . PRO A 1 188 ? -8.125 -7.817 8.283 1.00 95.50 188 PRO A CA 1
ATOM 1531 C C . PRO A 1 188 ? -7.379 -9.133 8.529 1.00 95.50 188 PRO A C 1
ATOM 1533 O O . PRO A 1 188 ? -6.702 -9.662 7.647 1.00 95.50 188 PRO A O 1
ATOM 1536 N N . SER A 1 189 ? -7.522 -9.668 9.739 1.00 91.75 189 SER A N 1
ATOM 1537 C CA . SER A 1 189 ? -7.017 -10.995 10.118 1.00 91.75 189 SER A CA 1
ATOM 1538 C C . SER A 1 189 ? -7.986 -12.130 9.773 1.00 91.75 189 SER A C 1
ATOM 1540 O O . SER A 1 189 ? -7.618 -13.302 9.852 1.00 91.75 189 SER A O 1
ATOM 1542 N N . LYS A 1 190 ? -9.234 -11.788 9.436 1.00 86.31 190 LYS A N 1
ATOM 1543 C CA . LYS A 1 190 ? -10.300 -12.734 9.101 1.00 86.31 190 LYS A CA 1
ATOM 1544 C C . LYS A 1 190 ? -10.121 -13.274 7.679 1.00 86.31 190 LYS A C 1
ATOM 1546 O O . LYS A 1 190 ? -9.520 -12.617 6.837 1.00 86.31 190 LYS A O 1
ATOM 1551 N N . GLU A 1 191 ? -10.734 -14.431 7.433 1.00 79.81 191 GLU A N 1
ATOM 1552 C CA . GLU A 1 191 ? -10.771 -15.194 6.173 1.00 79.81 191 GLU A CA 1
ATOM 1553 C C . GLU A 1 191 ? -9.630 -16.176 5.890 1.00 79.81 191 GLU A C 1
ATOM 1555 O O . GLU A 1 191 ? -8.543 -16.143 6.460 1.00 79.81 191 GLU A O 1
ATOM 1560 N N . HIS A 1 192 ? -9.930 -17.104 4.974 1.00 80.12 192 HIS A N 1
ATOM 1561 C CA . HIS A 1 192 ? -9.025 -18.170 4.546 1.00 80.12 192 HIS A CA 1
ATOM 1562 C C . HIS A 1 192 ? -7.846 -17.658 3.703 1.00 80.12 192 HIS A C 1
ATOM 1564 O O . HIS A 1 192 ? -6.763 -18.243 3.742 1.00 80.12 192 HIS A O 1
ATOM 1570 N N . ARG A 1 193 ? -8.048 -16.577 2.935 1.00 89.81 193 ARG A N 1
ATOM 1571 C CA . ARG A 1 193 ? -7.013 -15.962 2.098 1.00 89.81 193 ARG A CA 1
ATOM 1572 C C . ARG A 1 193 ? -6.828 -14.491 2.493 1.00 89.81 193 ARG A C 1
ATOM 1574 O O . ARG A 1 193 ? -7.740 -13.703 2.265 1.00 89.81 193 ARG A O 1
ATOM 1581 N N . PRO A 1 194 ? -5.666 -14.103 3.045 1.00 91.31 194 PRO A N 1
ATOM 1582 C CA . PRO A 1 194 ? -5.417 -12.718 3.426 1.00 91.31 194 PRO A CA 1
ATOM 1583 C C . PRO A 1 194 ? -5.209 -11.839 2.185 1.00 91.31 194 PRO A C 1
ATOM 1585 O O . PRO A 1 194 ? -4.596 -12.276 1.206 1.00 91.31 194 PRO A O 1
ATOM 1588 N N . HIS A 1 195 ? -5.637 -10.575 2.251 1.00 92.94 195 HIS A N 1
ATOM 1589 C CA . HIS A 1 195 ? -5.447 -9.604 1.162 1.00 92.94 195 HIS A CA 1
ATOM 1590 C C . HIS A 1 195 ? -3.978 -9.405 0.780 1.00 92.94 195 HIS A C 1
ATOM 1592 O O . HIS A 1 195 ? -3.662 -9.139 -0.373 1.00 92.94 195 HIS A O 1
ATOM 1598 N N . THR A 1 196 ? -3.059 -9.595 1.721 1.00 91.69 196 THR A N 1
ATOM 1599 C CA . THR A 1 196 ? -1.616 -9.506 1.470 1.00 91.69 196 THR A CA 1
ATOM 1600 C C . THR A 1 196 ? -1.170 -10.554 0.450 1.00 91.69 196 THR A C 1
ATOM 1602 O O . THR A 1 196 ? -0.436 -10.245 -0.481 1.00 91.69 196 THR A O 1
ATOM 1605 N N . ASN A 1 197 ? -1.710 -11.772 0.536 1.00 91.25 197 ASN A N 1
ATOM 1606 C CA . ASN A 1 197 ? -1.464 -12.842 -0.429 1.00 91.25 197 ASN A CA 1
ATOM 1607 C C . ASN A 1 197 ?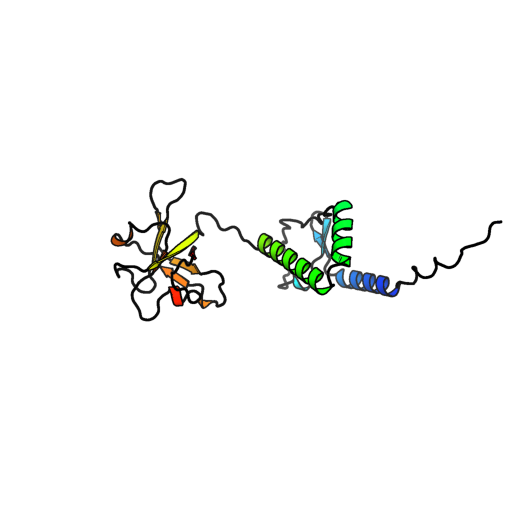 -2.160 -12.572 -1.780 1.00 91.25 197 ASN A C 1
ATOM 1609 O O . ASN A 1 197 ? -1.714 -13.026 -2.831 1.00 91.25 197 ASN A O 1
ATOM 1613 N N . GLU A 1 198 ? -3.265 -11.829 -1.784 1.00 90.88 198 GLU A N 1
ATOM 1614 C CA . GLU A 1 198 ? -3.928 -11.394 -3.021 1.00 90.88 198 GLU A CA 1
ATOM 1615 C C . GLU A 1 198 ? -3.160 -10.282 -3.746 1.00 90.88 198 GLU A C 1
ATOM 1617 O O . GLU A 1 198 ? -3.275 -10.170 -4.961 1.00 90.88 198 GLU A O 1
ATOM 1622 N N . ILE A 1 199 ? -2.363 -9.494 -3.020 1.00 92.88 199 ILE A N 1
ATOM 1623 C CA . ILE A 1 199 ? -1.564 -8.386 -3.549 1.00 92.88 199 ILE A CA 1
ATOM 1624 C C . ILE A 1 199 ? -0.130 -8.881 -3.784 1.00 92.88 199 ILE A C 1
ATOM 1626 O O . ILE A 1 199 ? 0.750 -8.730 -2.937 1.00 92.88 199 ILE A O 1
ATOM 1630 N N . SER A 1 200 ? 0.126 -9.492 -4.946 1.00 90.19 200 SER A N 1
ATOM 1631 C CA . SER A 1 200 ? 1.455 -9.991 -5.336 1.00 90.19 200 SER A CA 1
ATOM 1632 C C . SER A 1 200 ? 2.083 -11.014 -4.357 1.00 90.19 200 SER A C 1
ATOM 1634 O O . SER A 1 200 ? 3.311 -11.146 -4.312 1.00 90.19 200 SER A O 1
ATOM 1636 N N . GLY A 1 201 ? 1.280 -11.757 -3.583 1.00 90.00 201 GLY A N 1
ATOM 1637 C CA . GLY A 1 201 ? 1.778 -12.823 -2.699 1.00 90.00 201 GLY A CA 1
ATOM 1638 C C . GLY A 1 201 ? 2.616 -12.322 -1.515 1.00 90.00 201 GLY A C 1
ATOM 1639 O O . GLY A 1 201 ? 3.652 -12.900 -1.210 1.00 90.00 201 GLY A O 1
ATOM 1640 N N . SER A 1 202 ? 2.203 -11.218 -0.895 1.00 89.25 202 SER A N 1
ATOM 1641 C CA . SER A 1 202 ? 2.899 -10.530 0.197 1.00 89.25 202 SER A CA 1
ATOM 1642 C C . SER A 1 202 ? 2.699 -11.197 1.570 1.00 89.25 202 SER A C 1
ATOM 1644 O O . SER A 1 202 ? 1.594 -11.656 1.878 1.00 89.25 202 SER A O 1
ATOM 1646 N N . ASP A 1 203 ? 3.725 -11.184 2.426 1.00 86.44 203 ASP A N 1
ATOM 1647 C CA . ASP A 1 203 ? 3.770 -11.883 3.723 1.00 86.44 203 ASP A CA 1
ATOM 1648 C C . ASP A 1 203 ? 4.077 -10.988 4.947 1.00 86.44 203 ASP A C 1
ATOM 1650 O O . ASP A 1 203 ? 4.207 -11.497 6.058 1.00 86.44 203 ASP A O 1
ATOM 1654 N N . LEU A 1 204 ? 4.049 -9.656 4.789 1.00 89.25 204 LEU A N 1
ATOM 1655 C CA . LEU A 1 204 ? 4.098 -8.660 5.883 1.00 89.25 204 LEU A CA 1
ATOM 1656 C C . LEU A 1 204 ? 5.384 -8.662 6.732 1.00 89.25 204 LEU A C 1
ATOM 1658 O O . LEU A 1 204 ? 5.406 -8.102 7.827 1.00 89.25 204 LEU A O 1
ATOM 1662 N N . ASP A 1 205 ? 6.484 -9.206 6.223 1.00 90.19 205 ASP A N 1
ATOM 1663 C CA . ASP A 1 205 ? 7.790 -9.245 6.899 1.00 90.19 205 ASP A CA 1
ATOM 1664 C C . ASP A 1 205 ? 8.601 -7.928 6.785 1.00 90.19 205 ASP A C 1
ATOM 1666 O O . ASP A 1 205 ? 9.770 -7.852 7.170 1.00 90.19 205 ASP A O 1
ATOM 1670 N N . GLY A 1 206 ? 7.967 -6.870 6.274 1.00 90.00 206 GLY A N 1
ATOM 1671 C CA . GLY A 1 206 ? 8.610 -5.621 5.849 1.00 90.00 206 GLY A CA 1
ATOM 1672 C C . GLY A 1 206 ? 8.016 -5.033 4.567 1.00 90.00 206 GLY A C 1
ATOM 1673 O O . GLY A 1 206 ? 8.482 -4.002 4.077 1.00 90.00 206 GLY A O 1
ATOM 1674 N N . ASP A 1 207 ? 6.981 -5.677 4.033 1.00 92.31 207 ASP A N 1
ATOM 1675 C CA . ASP A 1 207 ? 6.305 -5.260 2.818 1.00 92.31 207 ASP A CA 1
ATOM 1676 C C . ASP A 1 207 ? 5.699 -3.858 2.887 1.00 92.31 207 ASP A C 1
ATOM 1678 O O . ASP A 1 207 ? 5.014 -3.466 3.839 1.00 92.31 207 ASP A O 1
ATOM 1682 N N . VAL A 1 208 ? 5.916 -3.124 1.797 1.00 94.69 208 VAL A N 1
ATOM 1683 C CA . VAL A 1 208 ? 5.380 -1.785 1.580 1.00 94.69 208 VAL A CA 1
ATOM 1684 C C . VAL A 1 208 ? 4.369 -1.789 0.443 1.00 94.69 208 VAL A C 1
ATOM 1686 O O . VAL A 1 208 ? 4.592 -2.363 -0.625 1.00 94.69 208 VAL A O 1
ATOM 1689 N N . TYR A 1 209 ? 3.264 -1.096 0.676 1.00 95.25 209 TYR A N 1
ATOM 1690 C CA . TYR A 1 209 ? 2.135 -1.005 -0.232 1.00 95.25 209 TYR A CA 1
ATOM 1691 C C . TYR A 1 209 ? 1.969 0.429 -0.692 1.00 95.25 209 TYR A 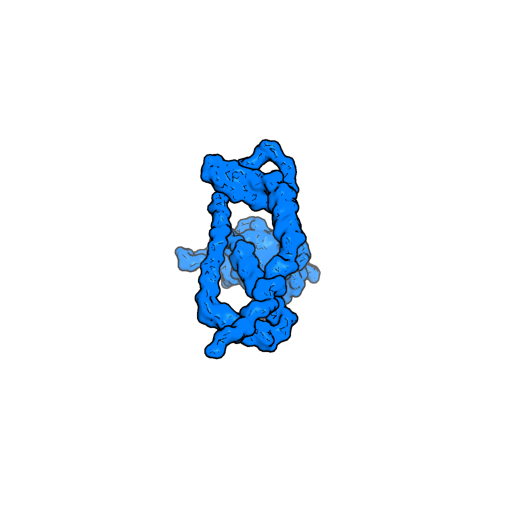C 1
ATOM 1693 O O . TYR A 1 209 ? 2.071 1.368 0.099 1.00 95.25 209 TYR A O 1
ATOM 1701 N N . TRP A 1 210 ? 1.703 0.593 -1.980 1.00 94.25 210 TRP A N 1
ATOM 1702 C CA . TRP A 1 210 ? 1.254 1.851 -2.542 1.00 94.25 210 TRP A CA 1
ATOM 1703 C C . TRP A 1 210 ? -0.266 1.951 -2.409 1.00 94.25 210 TRP A C 1
ATOM 1705 O O . TRP A 1 210 ? -0.976 0.998 -2.723 1.00 94.25 210 TRP A O 1
ATOM 1715 N N . ILE A 1 211 ? -0.734 3.098 -1.925 1.00 93.69 211 ILE A N 1
ATOM 1716 C CA . ILE A 1 211 ? -2.122 3.391 -1.563 1.00 93.69 211 ILE A CA 1
ATOM 1717 C C . ILE A 1 211 ? -2.526 4.695 -2.252 1.00 93.69 211 ILE A C 1
ATOM 1719 O O . ILE A 1 211 ? -1.766 5.668 -2.170 1.00 93.69 211 ILE A O 1
ATOM 1723 N N . ASN A 1 212 ? -3.698 4.724 -2.893 1.00 89.62 212 ASN A N 1
ATOM 1724 C CA . ASN A 1 212 ? -4.267 5.910 -3.546 1.00 89.62 212 ASN A CA 1
ATOM 1725 C C . ASN A 1 212 ? -5.790 5.990 -3.475 1.00 89.62 212 ASN A C 1
ATOM 1727 O O . ASN A 1 212 ? -6.425 4.918 -3.365 1.00 89.62 212 ASN A O 1
#

Organism: NCBI:txid1234261

Sequence (212 aa):
MTLCFTDSLRAITTAKEDELQKIDDIQNKWRKYRFTDDNQHLIQVRQSQVKFESTHYDLEVNDFSKPYMAFLSLQNDACLRSTMALLKRREAISLLRQTYRDRLRQRSNVAIPNCSGRVMFGIIDGTSTLEYGDVFIQYTTRNKSEPQIVLGNVAITKNPCLYPDDIRILKAADVPQLHHLYNCVVFPSKEHRPHTNEISGSDLDGDVYWIN

Radius of gyration: 29.29 Å; chains: 1; bounding box: 78×47×74 Å